Protein AF-A0A4V2MV88-F1 (afdb_monomer)

Radius of gyration: 28.01 Å; Cα contacts (8 Å, |Δi|>4): 248; chains: 1; bounding box: 114×39×67 Å

Mean predicted aligned error: 11.1 Å

Organism: NCBI:txid92696

Solvent-accessible surface area (backbone atoms only — not comparable to full-atom values): 15462 Å² total; per-residue (Å²): 86,79,60,90,58,97,68,86,69,54,39,30,27,38,38,32,28,69,57,80,84,67,94,79,80,64,99,72,73,75,90,77,81,57,50,76,43,74,33,47,54,69,58,43,37,76,26,23,74,31,67,74,34,54,51,47,62,77,72,51,71,96,68,85,66,71,62,71,71,42,79,38,80,89,78,70,41,44,28,38,78,61,57,74,44,83,38,68,31,85,30,48,87,41,44,66,59,49,51,40,56,43,65,48,56,61,72,75,62,69,73,75,79,72,81,73,74,81,66,91,80,72,77,84,79,77,95,78,78,94,70,81,83,78,80,76,82,76,83,76,89,62,92,76,69,57,74,64,59,56,56,57,45,60,78,58,43,59,66,84,31,59,73,42,64,86,43,55,65,59,21,11,53,47,43,41,72,70,43,52,73,70,56,48,48,52,43,40,53,50,34,49,25,40,47,49,40,43,73,67,36,36,53,68,45,60,66,63,52,50,50,47,53,49,42,32,51,26,44,53,47,13,53,51,52,49,52,51,53,50,54,49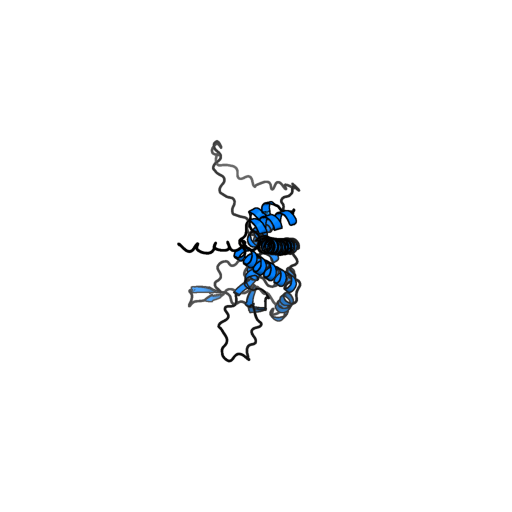,51,64,65,64,54,61,78,72,75,72,76,74,76,77,78,85,83,79,84,132

pLDDT: mean 82.5, std 17.12, range [39.84, 98.5]

Foldseek 3Di:
DFDPDLPPFFLAWEFEDQDPCPPPPDPDDDDDDTDIHGHNLVLLLVFWPDCLSVVVVVVDDPDDSRWDWDQDPVVRGTDTDHHYRYHHANARVCVNVCRCVSSVVLVVCPPDPDPDDPPPDDDDDDPDDPDPDDPPPPPPPDCPPDPSLVVSLVVLAPPVLVVPPPPLVSSLCVRLVPDDPVRLVVSQVSLVRNLRRCVNGVGPDVSNNVSSVSSNSSSVSNNVVNVVVVVCVVVVPDPPPPPPPDDDDDDD

Secondary structure (DSSP, 8-state):
-B-S-SSS--SEEEEEESS---TTS-SS------EEEEE-HHHHHHHB-STHHHHHHHH--SS---PPPEEETTTTEEE----EEEEE-S-GGGHHHHHHHHTTGGGG-------PPPPTTPPPPPS-------------------HHHHHHHHHHS-HHHHTTTT-HHHHHHHHHHHS-HHHHHHHHHHHHHHHHHHHHH-BS-HHHHHHHHHHHHHHHHHHHHHHHHHHHHHHHS-------PPPPPPP-

Nearest PDB structures (foldseek):
  2dl1-assembly1_A  TM=3.344E-01  e=2.285E+00  Homo sapiens
  7vci-assembly1_O  TM=3.582E-01  e=2.557E+00  Xenopus laevis

Sequence (252 aa):
MPVLRDAHMPTHVLAITDAPVLPRLQPNPVPMHPILAPINAELFATKFSNDVAQLSSLYTTPGSLMPVPFWNTKTRSQEVTLPVIPLVAPHPASLPLLIFYGLGLHRNYEPLPLPLPPSPGSPLPDSTQFRPPSRRRSNDTGPLVGTSTGLLATYLLPIPVIEEYPAADVMATKMCELCSYAELEAYSEYNRGLWQNILSLAPTDTDVIDIARIAWNVTKEARWLQSRYREFETRGRRPSIVSVASPPLSPR

Structure (mmCIF, N/CA/C/O backbone):
data_AF-A0A4V2MV88-F1
#
_entry.id   AF-A0A4V2MV88-F1
#
loop_
_atom_site.group_PDB
_atom_site.id
_atom_site.type_symbol
_atom_site.label_atom_id
_atom_site.label_alt_id
_atom_site.label_comp_id
_atom_site.label_asym_id
_atom_site.label_entity_id
_atom_site.label_seq_id
_atom_site.pdbx_PDB_ins_code
_atom_site.Cartn_x
_atom_site.Cartn_y
_atom_site.Cartn_z
_atom_site.occupancy
_atom_site.B_iso_or_equiv
_atom_site.auth_seq_id
_atom_site.auth_comp_id
_atom_site.auth_asym_id
_atom_site.auth_atom_id
_atom_site.pdbx_PDB_model_num
ATOM 1 N N . MET A 1 1 ? -10.015 11.207 20.928 1.00 88.69 1 MET A N 1
ATOM 2 C CA . MET A 1 1 ? -10.134 11.626 19.510 1.00 88.69 1 MET A CA 1
ATOM 3 C C . MET A 1 1 ? -11.468 12.346 19.339 1.00 88.69 1 MET A C 1
ATOM 5 O O . MET A 1 1 ? -12.440 11.825 19.872 1.00 88.69 1 MET A O 1
ATOM 9 N N . PRO A 1 2 ? -11.544 13.529 18.701 1.00 92.06 2 PRO A N 1
ATOM 10 C CA . PRO A 1 2 ? -12.815 14.234 18.519 1.00 92.06 2 PRO A CA 1
ATOM 11 C C . PRO A 1 2 ? -13.736 13.466 17.562 1.00 92.06 2 PRO A C 1
ATOM 13 O O . PRO A 1 2 ? -13.286 12.946 16.539 1.00 92.06 2 PRO A O 1
ATOM 16 N N . VAL A 1 3 ? -15.020 13.393 17.897 1.00 91.06 3 VAL A N 1
ATOM 17 C CA . VAL A 1 3 ? -16.057 12.730 17.102 1.00 91.06 3 VAL A CA 1
ATOM 18 C C . VAL A 1 3 ? -16.705 13.763 16.190 1.00 91.06 3 VAL A C 1
ATOM 20 O O . VAL A 1 3 ? -17.305 14.728 16.652 1.00 91.06 3 VAL A O 1
ATOM 23 N N . LEU A 1 4 ? -16.561 13.568 14.878 1.00 90.00 4 LEU A N 1
ATOM 24 C CA . LEU A 1 4 ? -17.161 14.448 13.867 1.00 90.00 4 LEU A CA 1
ATOM 25 C C . LEU A 1 4 ? -18.538 13.955 13.409 1.00 90.00 4 LEU A C 1
ATOM 27 O O . LEU A 1 4 ? -19.371 14.750 12.979 1.00 90.00 4 LEU A O 1
ATOM 31 N N . ARG A 1 5 ? -18.755 12.636 13.451 1.00 86.00 5 ARG A N 1
ATOM 32 C CA . ARG A 1 5 ? -19.993 11.959 13.054 1.00 86.00 5 ARG A CA 1
ATOM 33 C C . ARG A 1 5 ? -20.182 10.724 13.928 1.00 86.00 5 ARG A C 1
ATOM 35 O O . ARG A 1 5 ? -19.224 9.994 14.154 1.00 86.00 5 ARG A O 1
ATOM 42 N N . ASP A 1 6 ? -21.418 10.482 14.351 1.00 79.12 6 ASP A N 1
ATOM 43 C CA . ASP A 1 6 ? -21.793 9.344 15.209 1.00 79.12 6 ASP A CA 1
ATOM 44 C C . ASP A 1 6 ? -22.105 8.059 14.405 1.00 79.12 6 ASP A C 1
ATOM 46 O O . ASP A 1 6 ? -22.580 7.057 14.927 1.00 79.12 6 ASP A O 1
ATOM 50 N N . ALA A 1 7 ? -21.841 8.077 13.094 1.00 79.81 7 ALA A N 1
ATOM 51 C CA . ALA A 1 7 ? -22.003 6.928 12.209 1.00 79.81 7 ALA A CA 1
ATOM 52 C C . ALA A 1 7 ? -20.632 6.362 11.816 1.00 79.81 7 ALA A C 1
ATOM 54 O O . ALA A 1 7 ? -19.740 7.116 11.428 1.00 79.81 7 ALA A O 1
ATOM 55 N N . HIS A 1 8 ? -20.490 5.032 11.865 1.00 83.00 8 HIS A N 1
ATOM 56 C CA . HIS A 1 8 ? -19.270 4.296 11.495 1.00 83.00 8 HIS A CA 1
ATOM 57 C C . HIS A 1 8 ? -18.019 4.688 12.296 1.00 83.00 8 HIS A C 1
ATOM 59 O O . HIS A 1 8 ? -16.932 4.844 11.736 1.00 83.00 8 HIS A O 1
ATOM 65 N N . MET A 1 9 ? -18.157 4.841 13.615 1.00 89.50 9 MET A N 1
ATOM 66 C CA . MET A 1 9 ? -17.014 5.159 14.466 1.00 89.50 9 MET A CA 1
ATOM 67 C C . MET A 1 9 ? -15.937 4.061 14.407 1.00 89.50 9 MET A C 1
ATOM 69 O O . MET A 1 9 ? -16.265 2.869 14.442 1.00 89.50 9 MET A O 1
ATOM 73 N N . PRO A 1 10 ? -14.647 4.436 14.337 1.00 92.56 10 PRO A N 1
ATOM 74 C CA . PRO A 1 10 ? -13.563 3.475 14.462 1.00 92.56 10 PRO A CA 1
ATOM 75 C C . PRO A 1 10 ? -13.577 2.872 15.864 1.00 92.56 10 PRO A C 1
ATOM 77 O O . PRO A 1 10 ? -13.859 3.557 16.839 1.00 92.56 10 PRO A O 1
ATOM 80 N N . THR A 1 11 ? -13.240 1.594 15.963 1.00 92.19 11 THR A N 1
ATOM 81 C CA . THR A 1 11 ? -13.188 0.867 17.243 1.00 92.19 11 THR A CA 1
ATOM 82 C C . THR A 1 11 ? -11.806 0.905 17.882 1.00 92.19 11 THR A C 1
ATOM 84 O O . THR A 1 11 ? -11.691 0.811 19.094 1.00 92.19 11 THR A O 1
ATOM 87 N N . HIS A 1 12 ? -10.757 0.998 17.063 1.00 92.00 12 HIS A N 1
ATOM 88 C CA . HIS A 1 12 ? -9.362 0.865 17.473 1.00 92.00 12 HIS A CA 1
ATOM 89 C C . HIS A 1 12 ? -8.507 1.847 16.671 1.00 92.00 12 HIS A C 1
ATOM 91 O O . HIS A 1 12 ? -8.928 2.363 15.631 1.00 92.00 12 HIS A O 1
ATOM 97 N N . VAL A 1 13 ? -7.286 2.081 17.137 1.00 93.50 13 VAL A N 1
ATOM 98 C CA . VAL A 1 13 ? -6.259 2.822 16.403 1.00 93.50 13 VAL A CA 1
ATOM 99 C C . VAL A 1 13 ? -5.054 1.914 16.213 1.00 93.50 13 VAL A C 1
ATOM 101 O O . VAL A 1 13 ? -4.516 1.392 17.186 1.00 93.50 13 VAL A O 1
ATOM 104 N N . LEU A 1 14 ? -4.608 1.735 14.973 1.00 93.50 14 LEU A N 1
ATOM 105 C CA . LEU A 1 14 ? -3.310 1.130 14.694 1.00 93.50 14 LEU A CA 1
ATOM 106 C C . LEU A 1 14 ? -2.223 2.178 14.925 1.00 93.50 14 LEU A C 1
ATOM 108 O O . LEU A 1 14 ? -2.275 3.255 14.330 1.00 93.50 14 LEU A O 1
ATOM 112 N N . ALA A 1 15 ? -1.243 1.864 15.767 1.00 93.62 15 ALA A N 1
ATOM 113 C CA . ALA A 1 15 ? -0.017 2.640 15.905 1.00 93.62 15 ALA A CA 1
ATOM 114 C C . ALA A 1 15 ? 1.082 1.969 15.079 1.00 93.62 15 ALA A C 1
ATOM 116 O O . ALA A 1 15 ? 1.657 0.966 15.501 1.00 93.62 15 ALA A O 1
ATOM 117 N N . ILE A 1 16 ? 1.326 2.505 13.885 1.00 94.12 16 ILE A N 1
ATOM 118 C CA . ILE A 1 16 ? 2.205 1.901 12.885 1.00 94.12 16 ILE A CA 1
ATOM 119 C C . ILE A 1 16 ? 3.633 2.432 13.043 1.00 94.12 16 ILE A C 1
ATOM 121 O O . ILE A 1 16 ? 3.842 3.649 13.013 1.00 94.12 16 ILE A O 1
ATOM 125 N N . THR A 1 17 ? 4.608 1.527 13.147 1.00 93.62 17 THR A N 1
ATOM 126 C CA . THR A 1 17 ? 6.046 1.838 13.238 1.00 93.62 17 THR A CA 1
ATOM 127 C C . THR A 1 17 ? 6.877 0.983 12.274 1.00 93.62 17 THR A C 1
ATOM 129 O O . THR A 1 17 ? 6.445 -0.086 11.848 1.00 93.62 17 THR A O 1
ATOM 132 N N . ASP A 1 18 ? 8.066 1.462 11.906 1.00 88.88 18 ASP A N 1
ATOM 133 C CA . ASP A 1 18 ? 9.054 0.767 11.055 1.00 88.88 18 ASP A CA 1
ATOM 134 C C . ASP A 1 18 ? 9.871 -0.282 11.824 1.00 88.88 18 ASP A C 1
ATOM 136 O O . ASP A 1 18 ? 10.299 -1.290 11.264 1.00 88.88 18 ASP A O 1
ATOM 140 N N . ALA A 1 19 ? 10.067 -0.065 13.122 1.00 77.19 19 ALA A N 1
ATOM 141 C CA . ALA A 1 19 ? 10.789 -0.962 14.009 1.00 77.19 19 ALA A CA 1
ATOM 142 C C . ALA A 1 19 ? 9.924 -1.386 15.208 1.00 77.19 19 ALA A C 1
ATOM 144 O O . ALA A 1 19 ? 9.038 -0.636 15.641 1.00 77.19 19 ALA A O 1
ATOM 145 N N . PRO A 1 20 ? 10.179 -2.575 15.792 1.00 71.19 20 PRO A N 1
ATOM 146 C CA . PRO A 1 20 ? 9.585 -2.936 17.068 1.00 71.19 20 PRO A CA 1
ATOM 147 C C . PRO A 1 20 ? 10.082 -1.965 18.137 1.00 71.19 20 PRO A C 1
ATOM 149 O O . PRO A 1 20 ? 11.279 -1.880 18.418 1.00 71.19 20 PRO A O 1
ATOM 152 N N . VAL A 1 21 ? 9.152 -1.236 18.753 1.00 63.91 21 VAL A N 1
ATOM 153 C CA . VAL A 1 21 ? 9.454 -0.384 19.904 1.00 63.91 21 VAL A CA 1
ATOM 154 C C . VAL A 1 21 ? 9.773 -1.303 21.080 1.00 63.91 21 VAL A C 1
ATOM 156 O O . VAL A 1 21 ? 8.882 -1.737 21.804 1.00 63.91 21 VAL A O 1
ATOM 159 N N . LEU A 1 22 ? 11.049 -1.649 21.255 1.00 62.75 22 LEU A N 1
ATOM 160 C CA . LEU A 1 22 ? 11.527 -2.345 22.445 1.00 62.75 22 LEU A CA 1
ATOM 161 C C . LEU A 1 22 ? 11.648 -1.315 23.578 1.00 62.75 22 LEU A C 1
ATOM 163 O O . LEU A 1 22 ? 12.576 -0.505 23.550 1.00 62.75 22 LEU A O 1
ATOM 167 N N . PRO A 1 23 ? 10.768 -1.320 24.598 1.00 55.47 23 PRO A N 1
ATOM 168 C CA . PRO A 1 23 ? 10.633 -0.186 25.517 1.00 55.47 23 PRO A CA 1
ATOM 169 C C . PRO A 1 23 ? 11.803 0.020 26.495 1.00 55.47 23 PRO A C 1
ATOM 171 O O . PRO A 1 23 ? 11.664 0.799 27.432 1.00 55.47 23 PRO A O 1
ATOM 174 N N . ARG A 1 24 ? 12.916 -0.724 26.387 1.00 53.19 24 ARG A N 1
ATOM 175 C CA . ARG A 1 24 ? 13.836 -0.904 27.528 1.00 53.19 24 ARG A CA 1
ATOM 176 C C . ARG A 1 24 ? 15.342 -0.844 27.275 1.00 53.19 24 ARG A C 1
ATOM 178 O O . ARG A 1 24 ? 16.071 -0.998 28.247 1.00 53.19 24 ARG A O 1
ATOM 185 N N . LEU A 1 25 ? 15.843 -0.619 26.057 1.00 56.62 25 LEU A N 1
ATOM 186 C CA . LEU A 1 25 ? 17.293 -0.775 25.810 1.00 56.62 25 LEU A CA 1
ATOM 187 C C . LEU A 1 25 ? 18.017 0.384 25.112 1.00 56.62 25 LEU A C 1
ATOM 189 O O . LEU A 1 25 ? 19.230 0.290 24.948 1.00 56.62 25 LEU A O 1
ATOM 193 N N . GLN A 1 26 ? 17.349 1.481 24.739 1.00 57.59 26 GLN A N 1
ATOM 194 C CA . GLN A 1 26 ? 18.053 2.622 24.141 1.00 57.59 26 GLN A CA 1
ATOM 195 C C . GLN A 1 26 ? 18.203 3.784 25.134 1.00 57.59 26 GLN A C 1
ATOM 197 O O . GLN A 1 26 ? 17.194 4.335 25.569 1.00 57.59 26 GLN A O 1
ATOM 202 N N . PRO A 1 27 ? 19.444 4.192 25.474 1.00 66.12 27 PRO A N 1
ATOM 203 C CA . PRO A 1 27 ? 19.705 5.313 26.380 1.00 66.12 27 PRO A CA 1
ATOM 204 C C . PRO A 1 27 ? 19.330 6.681 25.784 1.00 66.12 27 PRO A C 1
ATOM 206 O O . PRO A 1 27 ? 19.399 7.684 26.486 1.00 66.12 27 PRO A O 1
ATOM 209 N N . ASN A 1 28 ? 18.932 6.734 24.507 1.00 66.94 28 ASN A N 1
ATOM 210 C CA . ASN A 1 28 ? 18.462 7.949 23.851 1.00 66.94 28 ASN A CA 1
ATOM 211 C C . ASN A 1 28 ? 17.481 7.583 22.714 1.00 66.94 28 ASN A C 1
ATOM 213 O O . ASN A 1 28 ? 17.909 7.430 21.568 1.00 66.94 28 ASN A O 1
ATOM 217 N N . PRO A 1 29 ? 16.192 7.326 23.011 1.00 66.50 29 PRO A N 1
ATOM 218 C CA . PRO A 1 29 ? 15.229 6.968 21.978 1.00 66.50 29 PRO A CA 1
ATOM 219 C C . PRO A 1 29 ? 15.026 8.166 21.047 1.00 66.50 29 PRO A C 1
ATOM 221 O O . PRO A 1 29 ? 14.577 9.229 21.478 1.00 66.50 29 PRO A O 1
ATOM 224 N N . VAL A 1 30 ? 15.360 8.002 19.765 1.00 69.88 30 VAL A N 1
ATOM 225 C CA . VAL A 1 30 ? 14.975 8.977 18.737 1.00 69.88 30 VAL A CA 1
ATOM 226 C C . VAL A 1 30 ? 13.444 9.072 18.756 1.00 69.88 30 VAL A C 1
ATOM 228 O O . VAL A 1 30 ? 12.797 8.020 18.750 1.00 69.88 30 VAL A O 1
ATOM 231 N N . PRO A 1 31 ? 12.844 10.278 18.806 1.00 70.19 31 PRO A N 1
ATOM 232 C CA . PRO A 1 31 ? 11.395 10.424 18.759 1.00 70.19 31 PRO A CA 1
ATOM 233 C C . PRO A 1 31 ? 10.849 9.788 17.478 1.00 70.19 31 PRO A C 1
ATOM 235 O O . PRO A 1 31 ? 10.976 10.343 16.390 1.00 70.19 31 PRO A O 1
ATOM 238 N N . MET A 1 32 ? 10.268 8.596 17.598 1.00 73.69 32 MET A N 1
ATOM 239 C CA . MET A 1 32 ? 9.515 7.989 16.508 1.00 73.69 32 MET A CA 1
ATOM 240 C C . MET A 1 32 ? 8.119 8.603 16.507 1.00 73.69 32 MET A C 1
ATOM 242 O O . MET A 1 32 ? 7.457 8.657 17.545 1.00 73.69 32 MET A O 1
ATOM 246 N N . HIS A 1 33 ? 7.662 9.055 15.343 1.00 83.81 33 HIS A N 1
ATOM 247 C CA . HIS A 1 33 ? 6.299 9.536 15.152 1.00 83.81 33 HIS A CA 1
ATOM 248 C C . HIS A 1 33 ? 5.466 8.411 14.523 1.00 83.81 33 HIS A C 1
ATOM 250 O O . HIS A 1 33 ? 5.504 8.256 13.301 1.00 83.81 33 HIS A O 1
ATOM 256 N N . PRO A 1 34 ? 4.753 7.591 15.322 1.00 92.38 34 PRO A N 1
ATOM 257 C CA . PRO A 1 34 ? 3.943 6.513 14.773 1.00 92.38 34 PRO A CA 1
ATOM 258 C C . PRO A 1 34 ? 2.826 7.084 13.901 1.00 92.38 34 PRO A C 1
ATOM 260 O O . PRO A 1 34 ? 2.212 8.101 14.239 1.00 92.38 34 PRO A O 1
ATOM 263 N N . ILE A 1 35 ? 2.519 6.398 12.803 1.00 94.88 35 ILE A N 1
ATOM 264 C CA . ILE A 1 35 ? 1.334 6.722 12.006 1.00 94.88 35 ILE A CA 1
ATOM 265 C C . ILE A 1 35 ? 0.130 6.132 12.740 1.00 94.88 35 ILE A C 1
ATOM 267 O O . ILE A 1 35 ? 0.042 4.919 12.929 1.00 94.88 35 ILE A O 1
ATOM 271 N N . LEU A 1 36 ? -0.789 6.995 13.173 1.00 94.50 36 LEU A N 1
ATOM 272 C CA . LEU A 1 36 ? -2.022 6.593 13.844 1.00 94.50 36 LEU A CA 1
ATOM 273 C C . LEU A 1 36 ? -3.135 6.420 12.808 1.00 94.50 36 LEU A C 1
ATOM 275 O O . LEU A 1 36 ? -3.606 7.403 12.235 1.00 94.50 36 LEU A O 1
ATOM 279 N N . ALA A 1 37 ? -3.562 5.181 12.575 1.00 93.88 37 ALA A N 1
ATOM 280 C CA . ALA A 1 37 ? -4.621 4.862 11.622 1.00 93.88 37 ALA A CA 1
ATOM 281 C C . ALA A 1 37 ? -5.870 4.346 12.361 1.00 93.88 37 ALA A C 1
ATOM 283 O O . ALA A 1 37 ? -5.837 3.243 12.913 1.00 93.88 37 ALA A O 1
ATOM 284 N N . PRO A 1 38 ? -6.974 5.115 12.409 1.00 93.81 38 PRO A N 1
ATOM 285 C CA . PRO A 1 38 ? -8.219 4.636 12.997 1.00 93.81 38 PRO A CA 1
ATOM 286 C C . PRO A 1 38 ? -8.815 3.512 12.139 1.00 93.81 38 PRO A C 1
ATOM 288 O O . PRO A 1 38 ? -8.918 3.647 10.919 1.00 93.81 38 PRO A O 1
ATOM 291 N N . ILE A 1 39 ? -9.232 2.415 12.774 1.00 92.69 39 ILE A N 1
ATOM 292 C CA . ILE A 1 39 ? -9.799 1.243 12.097 1.00 92.69 39 ILE A CA 1
ATOM 293 C C . ILE A 1 39 ? -11.057 0.713 12.794 1.00 92.69 39 ILE A C 1
ATOM 295 O O . ILE A 1 39 ? -11.251 0.840 14.009 1.00 92.69 39 ILE A O 1
ATOM 299 N N . ASN A 1 40 ? -11.903 0.042 12.016 1.00 91.50 40 ASN A N 1
ATOM 300 C CA . ASN A 1 40 ? -12.853 -0.925 12.551 1.00 91.50 40 ASN A CA 1
ATOM 301 C C . ASN A 1 40 ? -12.129 -2.279 12.649 1.00 91.50 40 ASN A C 1
ATOM 303 O O . ASN A 1 40 ? -11.757 -2.846 11.625 1.00 91.50 40 ASN A O 1
ATOM 307 N N . ALA A 1 41 ? -11.879 -2.759 13.868 1.00 89.12 41 ALA A N 1
ATOM 308 C CA . ALA A 1 41 ? -11.062 -3.943 14.115 1.00 89.12 41 ALA A CA 1
ATOM 309 C C . ALA A 1 41 ? -11.745 -5.236 13.669 1.00 89.12 41 ALA A C 1
ATOM 311 O O . ALA A 1 41 ? -11.064 -6.145 13.213 1.00 89.12 41 ALA A O 1
ATOM 312 N N . GLU A 1 42 ? -13.074 -5.305 13.726 1.00 87.94 42 GLU A N 1
ATOM 313 C CA . GLU A 1 42 ? -13.827 -6.449 13.207 1.00 87.94 42 GLU A CA 1
ATOM 314 C C . GLU A 1 42 ? -13.747 -6.500 11.675 1.00 87.94 42 GLU A C 1
ATOM 316 O O . GLU A 1 42 ? -13.428 -7.535 11.086 1.00 87.94 42 GLU A O 1
ATOM 321 N N . LEU A 1 43 ? -13.934 -5.355 11.009 1.00 91.06 43 LEU A N 1
ATOM 322 C CA . LEU A 1 43 ? -13.746 -5.267 9.560 1.00 91.06 43 LEU A CA 1
ATOM 323 C C . LEU A 1 43 ? -12.295 -5.577 9.163 1.00 91.06 43 LEU A C 1
ATOM 325 O O . LEU A 1 43 ? -12.055 -6.254 8.170 1.00 91.06 43 LEU A O 1
ATOM 329 N N . PHE A 1 44 ? -11.322 -5.115 9.947 1.00 92.19 44 PHE A N 1
ATOM 330 C CA . PHE A 1 44 ? -9.916 -5.438 9.731 1.00 92.19 44 PHE A CA 1
ATOM 331 C C . PHE A 1 44 ? -9.657 -6.938 9.881 1.00 92.19 44 PHE A C 1
ATOM 333 O O . PHE A 1 44 ? -9.075 -7.540 8.984 1.00 92.19 44 PHE A O 1
ATOM 340 N N . ALA A 1 45 ? -10.157 -7.566 10.944 1.00 89.75 45 ALA A N 1
ATOM 341 C CA . ALA A 1 45 ? -9.957 -8.990 11.181 1.00 89.75 45 ALA A CA 1
ATOM 342 C C . ALA A 1 45 ? -10.634 -9.888 10.136 1.00 89.75 45 ALA A C 1
ATOM 344 O O . ALA A 1 45 ? -10.137 -10.965 9.830 1.00 89.75 45 ALA A O 1
ATOM 345 N N . THR A 1 46 ? -11.745 -9.439 9.550 1.00 90.94 46 THR A N 1
ATOM 346 C CA . THR A 1 46 ? -12.407 -10.162 8.451 1.00 90.94 46 THR A CA 1
ATOM 347 C C . THR A 1 46 ? -11.719 -9.965 7.101 1.00 90.94 46 THR A C 1
ATOM 349 O O . THR A 1 46 ? -11.865 -10.808 6.216 1.00 90.94 46 THR A O 1
ATOM 352 N N . LYS A 1 47 ? -10.986 -8.859 6.913 1.00 94.19 47 LYS A N 1
ATOM 353 C CA . LYS A 1 47 ? -10.354 -8.504 5.634 1.00 94.19 47 LYS A CA 1
ATOM 354 C C . LYS A 1 47 ? -8.868 -8.816 5.547 1.00 94.19 47 LYS A C 1
ATOM 356 O O . LYS A 1 47 ? -8.364 -8.868 4.425 1.00 94.19 47 LYS A O 1
ATOM 361 N N . PHE A 1 48 ? -8.193 -9.051 6.665 1.00 93.69 48 PHE A N 1
ATOM 362 C CA . PHE A 1 48 ? -6.769 -9.371 6.738 1.00 93.69 48 PHE A CA 1
ATOM 363 C C . PHE A 1 48 ? -6.571 -10.682 7.497 1.00 93.69 48 PHE A C 1
ATOM 365 O O . PHE A 1 48 ? -7.080 -10.842 8.602 1.00 93.69 48 PHE A O 1
ATOM 372 N N . SER A 1 49 ? -5.842 -11.621 6.895 1.00 88.00 49 SER A N 1
ATOM 373 C CA . SER A 1 49 ? -5.794 -13.011 7.373 1.00 88.00 49 SER A CA 1
ATOM 374 C C . SER A 1 49 ? -4.693 -13.277 8.408 1.00 88.00 49 SER A C 1
ATOM 376 O O . SER A 1 49 ? -4.741 -14.299 9.086 1.00 88.00 49 SER A O 1
ATOM 378 N N . ASN A 1 50 ? -3.693 -12.396 8.531 1.00 83.19 50 ASN A N 1
ATOM 379 C CA . ASN A 1 50 ? -2.540 -12.627 9.413 1.00 83.19 50 ASN A CA 1
ATOM 380 C C . ASN A 1 50 ? -2.789 -12.248 10.880 1.00 83.19 50 ASN A C 1
ATOM 382 O O . ASN A 1 50 ? -3.616 -11.391 11.182 1.00 83.19 50 ASN A O 1
ATOM 386 N N . ASP A 1 51 ? -1.993 -12.838 11.783 1.00 66.12 51 ASP A N 1
ATOM 387 C CA . ASP A 1 51 ? -2.095 -12.781 13.257 1.00 66.12 51 ASP A CA 1
ATOM 388 C C . ASP A 1 51 ? -2.243 -11.384 13.879 1.00 66.12 51 ASP A C 1
ATOM 390 O O . ASP A 1 51 ? -2.760 -11.256 14.986 1.00 66.12 51 ASP A O 1
ATOM 394 N N . VAL A 1 52 ? -1.876 -10.311 13.176 1.00 62.97 52 VAL A N 1
ATOM 395 C CA . VAL A 1 52 ? -2.180 -8.935 13.610 1.00 62.97 52 VAL A CA 1
ATOM 396 C C . VAL A 1 52 ? -3.692 -8.739 13.804 1.00 62.97 52 VAL A C 1
ATOM 398 O O . VAL A 1 52 ? -4.116 -8.072 14.745 1.00 62.97 52 VAL A O 1
ATOM 401 N N . ALA A 1 53 ? -4.520 -9.376 12.973 1.00 55.72 53 ALA A N 1
ATOM 402 C CA . ALA A 1 53 ? -5.967 -9.442 13.151 1.00 55.72 53 ALA A CA 1
ATOM 403 C C . ALA A 1 53 ? -6.368 -10.211 14.420 1.00 55.72 53 ALA A C 1
ATOM 405 O O . ALA A 1 53 ? -7.330 -9.827 15.086 1.00 55.72 53 ALA A O 1
ATOM 406 N N . GLN A 1 54 ? -5.617 -11.250 14.795 1.00 64.12 54 GLN A N 1
ATOM 407 C CA . GLN A 1 54 ? -5.853 -12.008 16.026 1.00 64.12 54 GLN A CA 1
ATOM 408 C C . GLN A 1 54 ? -5.437 -11.223 17.270 1.00 64.12 54 GLN A C 1
ATOM 410 O O . GLN A 1 54 ? -6.068 -11.385 18.312 1.00 64.12 54 GLN A O 1
ATOM 415 N N . LEU A 1 55 ? -4.460 -10.313 17.177 1.00 64.06 55 LEU A N 1
ATOM 416 C CA . LEU A 1 55 ? -4.140 -9.396 18.278 1.00 64.06 55 LEU A CA 1
ATOM 417 C C . LEU A 1 55 ? -5.357 -8.558 18.675 1.00 64.06 55 LEU A C 1
ATOM 419 O O . LEU A 1 55 ? -5.561 -8.326 19.863 1.00 64.06 55 LEU A O 1
ATOM 423 N N . SER A 1 56 ? -6.223 -8.196 17.722 1.00 59.41 56 SER A N 1
ATOM 424 C CA . SER A 1 56 ? -7.506 -7.548 18.020 1.00 59.41 56 SER A CA 1
ATOM 425 C C . SER A 1 56 ? -8.300 -8.348 19.055 1.00 59.41 56 SER A C 1
ATOM 427 O O . SER A 1 56 ? -8.780 -7.761 20.012 1.00 59.41 56 SER A O 1
ATOM 429 N N . SER A 1 57 ? -8.351 -9.682 18.940 1.00 62.34 57 SER A N 1
ATOM 430 C CA . SER A 1 57 ? -9.083 -10.538 19.887 1.00 62.34 57 SER A CA 1
ATOM 431 C C . SER A 1 57 ? -8.533 -10.481 21.321 1.00 62.34 57 SER A C 1
ATOM 433 O O . SER A 1 57 ? -9.302 -10.565 22.276 1.00 62.34 57 SER A O 1
ATOM 435 N N . LEU A 1 58 ? -7.218 -10.275 21.484 1.00 65.06 58 LEU A N 1
ATOM 436 C CA . LEU A 1 58 ? -6.569 -10.121 22.794 1.00 65.06 58 LEU A CA 1
ATOM 437 C C . LEU A 1 58 ? -6.842 -8.750 23.421 1.00 65.06 58 LEU A C 1
ATOM 439 O O . LEU A 1 58 ? -6.815 -8.614 24.644 1.00 65.06 58 LEU A O 1
ATOM 443 N N . TYR A 1 59 ? -7.092 -7.738 22.590 1.00 64.50 59 TYR A N 1
ATOM 444 C CA . TYR A 1 59 ? -7.376 -6.371 23.023 1.00 64.50 59 TYR A CA 1
ATOM 445 C C . TYR A 1 59 ? -8.877 -6.040 23.055 1.00 64.50 59 TYR A C 1
ATOM 447 O O . TYR A 1 59 ? -9.253 -4.989 23.573 1.00 64.50 59 TYR A O 1
ATOM 455 N N . THR A 1 60 ? -9.743 -6.933 22.567 1.00 61.22 60 THR A N 1
ATOM 456 C CA . THR A 1 60 ? -11.199 -6.793 22.648 1.00 61.22 60 THR A CA 1
ATOM 457 C C . THR A 1 60 ? -11.737 -7.441 23.919 1.00 61.22 60 THR A C 1
ATOM 459 O O . THR A 1 60 ? -11.735 -8.663 24.064 1.00 61.22 60 THR A O 1
ATOM 462 N N . THR A 1 61 ? -12.250 -6.628 24.840 1.00 62.84 61 THR A N 1
ATOM 463 C CA . THR A 1 61 ? -13.047 -7.111 25.973 1.00 62.84 61 THR A CA 1
ATOM 464 C C . THR A 1 61 ? -14.352 -7.739 25.462 1.00 62.84 61 THR A C 1
ATOM 466 O O . THR A 1 61 ? -14.970 -7.174 24.557 1.00 62.84 61 THR A O 1
ATOM 469 N N . PRO A 1 62 ? -14.828 -8.862 26.033 1.00 58.50 62 PRO A N 1
ATOM 470 C CA . PRO A 1 62 ? -16.122 -9.438 25.667 1.00 58.50 62 PRO A CA 1
ATOM 471 C C . PRO A 1 62 ? -17.261 -8.422 25.886 1.00 58.50 62 PRO A C 1
ATOM 473 O O . PRO A 1 62 ? -17.535 -8.038 27.022 1.00 58.50 62 PRO A O 1
ATOM 476 N N . GLY A 1 63 ? -17.909 -7.960 24.810 1.00 66.62 63 GLY A N 1
ATOM 477 C CA . GLY A 1 63 ? -18.970 -6.944 24.854 1.00 66.62 63 GLY A CA 1
ATOM 478 C C . GLY A 1 63 ? -19.074 -6.115 23.567 1.00 66.62 63 GLY A C 1
ATOM 479 O O . GLY A 1 63 ? -18.359 -6.362 22.601 1.00 66.62 63 GLY A O 1
ATOM 480 N N . SER A 1 64 ? -19.981 -5.129 23.539 1.00 61.47 64 SER A N 1
ATOM 481 C CA . SER A 1 64 ? -20.098 -4.192 22.408 1.00 61.47 64 SER A CA 1
ATOM 482 C C . SER A 1 64 ? -18.817 -3.360 22.273 1.00 61.47 64 SER A C 1
ATOM 484 O O . SER A 1 64 ? -18.476 -2.600 23.176 1.00 61.47 64 SER A O 1
ATOM 486 N N . LEU A 1 65 ? -18.127 -3.496 21.137 1.00 66.38 65 LEU A N 1
ATOM 487 C CA . LEU A 1 65 ? -16.884 -2.781 20.804 1.00 66.38 65 LEU A CA 1
ATOM 488 C C . LEU A 1 65 ? -17.117 -1.349 20.315 1.00 66.38 65 LEU A C 1
ATOM 490 O O . LEU A 1 65 ? -16.173 -0.673 19.906 1.00 66.38 65 LEU A O 1
ATOM 494 N N . MET A 1 66 ? -18.372 -0.897 20.297 1.00 80.44 66 MET A N 1
ATOM 495 C CA . MET A 1 66 ? -18.697 0.450 19.858 1.00 80.44 66 MET A CA 1
ATOM 496 C C . MET A 1 66 ? -18.275 1.436 20.937 1.00 80.44 66 MET A C 1
ATOM 498 O O . MET A 1 66 ? -18.803 1.394 22.052 1.00 80.44 66 MET A O 1
ATOM 502 N N . PRO A 1 67 ? -17.303 2.305 20.641 1.00 85.69 67 PRO A N 1
ATOM 503 C CA . PRO A 1 67 ? -16.797 3.196 21.652 1.00 85.69 67 PRO A CA 1
ATOM 504 C C . PRO A 1 67 ? -17.854 4.270 21.918 1.00 85.69 67 PRO A C 1
ATOM 506 O O . PRO A 1 67 ? -18.457 4.809 20.993 1.00 85.69 67 PRO A O 1
ATOM 509 N N . VAL A 1 68 ? -18.121 4.546 23.194 1.00 89.50 68 VAL A N 1
ATOM 510 C CA . VAL A 1 68 ? -19.169 5.491 23.590 1.00 89.50 68 VAL A CA 1
ATOM 511 C C . VAL A 1 68 ? -18.572 6.896 23.615 1.00 89.50 68 VAL A C 1
ATOM 513 O O . VAL A 1 68 ? -17.646 7.142 24.398 1.00 89.50 68 VAL A O 1
ATOM 516 N N . PRO A 1 69 ? -19.068 7.831 22.788 1.00 92.56 69 PRO A N 1
ATOM 517 C CA . PRO A 1 69 ? -18.596 9.199 22.835 1.00 92.56 69 PRO A CA 1
ATOM 518 C C . PRO A 1 69 ? -18.986 9.853 24.161 1.00 92.56 69 PRO A C 1
ATOM 520 O O . PRO A 1 69 ? -20.109 9.691 24.641 1.00 92.56 69 PRO A O 1
ATOM 523 N N . PHE A 1 70 ? -18.091 10.649 24.728 1.00 93.81 70 PHE A N 1
ATOM 524 C CA . PHE A 1 70 ? -18.354 11.448 25.919 1.00 93.81 70 PHE A CA 1
ATOM 525 C C . PHE A 1 70 ? -18.086 12.926 25.638 1.00 93.81 70 PHE A C 1
ATOM 527 O O . PHE A 1 70 ? -17.253 13.290 24.811 1.00 93.81 70 PHE A O 1
ATOM 534 N N . TRP A 1 71 ? -18.810 13.805 26.325 1.00 96.94 71 TRP A N 1
ATOM 535 C CA . TRP A 1 71 ? -18.589 15.242 26.210 1.00 96.94 71 TRP A CA 1
ATOM 536 C C . TRP A 1 71 ? -17.384 15.668 27.055 1.00 96.94 71 TRP A C 1
ATOM 538 O O . TRP A 1 71 ? -17.393 15.509 28.277 1.00 96.94 71 TRP A O 1
ATOM 548 N N . ASN A 1 72 ? -16.358 16.244 26.427 1.00 97.19 72 ASN A N 1
ATOM 549 C CA . ASN A 1 72 ? -15.220 16.830 27.125 1.00 97.19 72 ASN A CA 1
ATOM 550 C C . ASN A 1 72 ? -15.451 18.336 27.327 1.00 97.19 72 ASN A C 1
ATOM 552 O O . ASN A 1 72 ? -15.452 19.129 26.384 1.00 97.19 72 ASN A O 1
ATOM 556 N N . THR A 1 73 ? -15.623 18.753 28.583 1.00 97.62 73 THR A N 1
ATOM 557 C CA . THR A 1 73 ? -15.908 20.152 28.941 1.00 97.62 73 THR A CA 1
ATOM 558 C C . THR A 1 73 ? -14.733 21.097 28.696 1.00 97.62 73 THR A C 1
ATOM 560 O O . THR A 1 73 ? -14.961 22.281 28.443 1.00 97.62 73 THR A O 1
ATOM 563 N N . LYS A 1 74 ? -13.488 20.599 28.735 1.00 97.38 74 LYS A N 1
ATOM 564 C CA . LYS A 1 74 ? -12.276 21.411 28.531 1.00 97.38 74 LYS A CA 1
ATOM 565 C C . LYS A 1 74 ? -12.099 21.786 27.065 1.00 97.38 74 LYS A C 1
ATOM 567 O O . LYS A 1 74 ? -11.818 22.939 26.759 1.00 97.38 74 LYS A O 1
ATOM 572 N N . THR A 1 75 ? -12.282 20.816 26.173 1.00 95.44 75 THR A N 1
ATOM 573 C CA . THR A 1 75 ? -12.168 21.012 24.720 1.00 95.44 75 THR A CA 1
ATOM 574 C C . THR A 1 75 ? -13.485 21.449 24.082 1.00 95.44 75 THR A C 1
ATOM 576 O O . THR A 1 75 ? -13.489 21.844 22.920 1.00 95.44 75 THR A O 1
ATOM 579 N N . ARG A 1 76 ? -14.597 21.410 24.838 1.00 96.44 76 ARG A N 1
ATOM 580 C CA . ARG A 1 76 ? -15.969 21.668 24.366 1.00 96.44 76 ARG A CA 1
ATOM 581 C C . ARG A 1 76 ? -16.312 20.840 23.127 1.00 96.44 76 ARG A C 1
ATOM 583 O O . ARG A 1 76 ? -16.897 21.349 22.174 1.00 96.44 76 ARG A O 1
ATOM 590 N N . SER A 1 77 ? -15.913 19.572 23.138 1.00 95.81 77 SER A N 1
ATOM 591 C CA . SER A 1 77 ? -16.112 18.663 22.013 1.00 95.81 77 SER A CA 1
ATOM 592 C C . SER A 1 77 ? -16.530 17.274 22.483 1.00 95.81 77 SER A C 1
ATOM 594 O O . SER A 1 77 ? -16.251 16.870 23.614 1.00 95.81 77 SER A O 1
ATOM 596 N N . GLN A 1 78 ? -17.238 16.555 21.615 1.00 95.38 78 GLN A N 1
ATOM 597 C CA . GLN A 1 78 ? -17.549 15.149 21.821 1.00 95.38 78 GLN A CA 1
ATOM 598 C C . GLN A 1 78 ? -16.299 14.336 21.470 1.00 95.38 78 GLN A C 1
ATOM 600 O O . GLN A 1 78 ? -15.758 14.462 20.372 1.00 95.38 78 GLN A O 1
ATOM 605 N N . GLU A 1 79 ? -15.810 13.536 22.407 1.00 95.38 79 GLU A N 1
ATOM 606 C CA . GLU A 1 79 ? -14.570 12.780 22.276 1.00 95.38 79 GLU A CA 1
ATOM 607 C C . GLU A 1 79 ? -14.803 11.294 22.507 1.00 95.38 79 GLU A C 1
ATOM 609 O O . GLU A 1 79 ? -15.734 10.876 23.189 1.00 95.38 79 GLU A O 1
ATOM 614 N N . VAL A 1 80 ? -13.918 10.489 21.930 1.00 93.50 80 VAL A N 1
ATOM 615 C CA . VAL A 1 80 ? -13.909 9.042 22.087 1.00 93.50 80 VAL A CA 1
ATOM 616 C C . VAL A 1 80 ? -12.515 8.545 22.467 1.00 93.50 80 VAL A C 1
ATOM 618 O O . VAL A 1 80 ? -11.502 9.051 21.959 1.00 93.50 80 VAL A O 1
ATOM 621 N N . THR A 1 81 ? -12.465 7.559 23.364 1.00 92.44 81 THR A N 1
ATOM 622 C CA . THR A 1 81 ? -11.242 6.840 23.749 1.00 92.44 81 THR A CA 1
ATOM 623 C C . THR A 1 81 ? -11.211 5.511 23.016 1.00 92.44 81 THR A C 1
ATOM 625 O O . THR A 1 81 ? -12.170 4.748 23.093 1.00 92.44 81 THR A O 1
ATOM 628 N N . LEU A 1 82 ? -10.114 5.245 22.307 1.00 91.94 82 LEU A N 1
ATOM 629 C CA . LEU A 1 82 ? -9.955 4.047 21.491 1.00 91.94 82 LEU A CA 1
ATOM 630 C C . LEU A 1 82 ? -8.743 3.239 21.974 1.00 91.94 82 LEU A C 1
ATOM 632 O O . LEU A 1 82 ? -7.695 3.841 22.231 1.00 91.94 82 LEU A O 1
ATOM 636 N N . PRO A 1 83 ? -8.848 1.904 22.079 1.00 90.44 83 PRO A N 1
ATOM 637 C CA . PRO A 1 83 ? -7.693 1.032 22.261 1.00 90.44 83 PRO A CA 1
ATOM 638 C C . PRO A 1 83 ? -6.693 1.182 21.106 1.0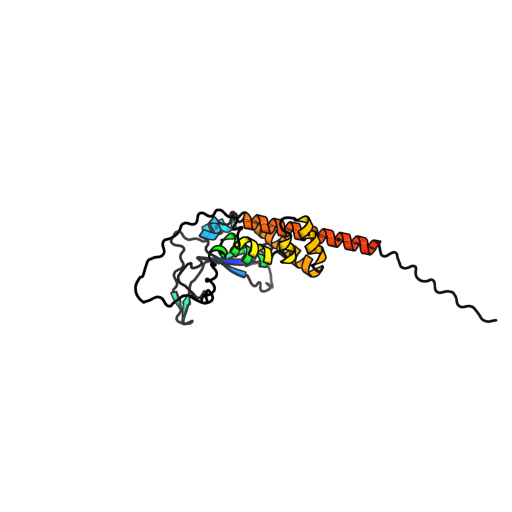0 90.44 83 PRO A C 1
ATOM 640 O O . PRO A 1 83 ? -7.072 1.351 19.942 1.00 90.44 83 PRO A O 1
ATOM 643 N N . VAL A 1 84 ? -5.405 1.110 21.443 1.00 90.94 84 VAL A N 1
ATOM 644 C CA . VAL A 1 84 ? -4.296 1.243 20.492 1.00 90.94 84 VAL A CA 1
ATOM 645 C C . VAL A 1 84 ? -3.647 -0.120 20.277 1.00 90.94 84 VAL A C 1
ATOM 647 O O . VAL A 1 84 ? -3.214 -0.752 21.237 1.00 90.94 84 VAL A O 1
ATOM 650 N N . ILE A 1 85 ? -3.556 -0.552 19.020 1.00 89.94 85 ILE A N 1
ATOM 651 C CA . ILE A 1 85 ? -2.890 -1.793 18.617 1.00 89.94 85 ILE A CA 1
ATOM 652 C C . ILE A 1 85 ? -1.544 -1.418 17.978 1.00 89.94 85 ILE A C 1
ATOM 654 O O . ILE A 1 85 ? -1.537 -0.744 16.943 1.00 89.94 85 ILE A O 1
ATOM 658 N N . PRO A 1 86 ? -0.401 -1.815 18.562 1.00 90.94 86 PRO A N 1
ATOM 659 C CA . PRO A 1 86 ? 0.895 -1.589 17.938 1.00 90.94 86 PRO A CA 1
ATOM 660 C C . PRO A 1 86 ? 1.051 -2.482 16.702 1.00 90.94 86 PRO A C 1
ATOM 662 O O . PRO A 1 86 ? 0.788 -3.684 16.761 1.00 90.94 86 PRO A O 1
ATOM 665 N N . LEU A 1 87 ? 1.504 -1.904 15.590 1.00 90.94 87 LEU A N 1
ATOM 666 C CA . LEU A 1 87 ? 1.759 -2.618 14.342 1.00 90.94 87 LEU A CA 1
ATOM 667 C C . LEU A 1 87 ? 3.142 -2.258 13.800 1.00 90.94 87 LEU A C 1
ATOM 669 O O . LEU A 1 87 ? 3.377 -1.136 13.361 1.00 90.94 87 LEU A O 1
ATOM 673 N N . VAL A 1 88 ? 4.044 -3.236 13.790 1.00 91.75 88 VAL A N 1
ATOM 674 C CA . VAL A 1 88 ? 5.348 -3.099 13.137 1.00 91.75 88 VAL A CA 1
ATOM 675 C C . VAL A 1 88 ? 5.198 -3.493 11.677 1.00 91.75 88 VAL A C 1
ATOM 677 O O . VAL A 1 88 ? 4.722 -4.589 11.378 1.00 91.75 88 VAL A O 1
ATOM 680 N N . ALA A 1 89 ? 5.600 -2.609 10.773 1.00 92.62 89 ALA A N 1
ATOM 681 C CA . ALA A 1 89 ? 5.440 -2.799 9.343 1.00 92.62 89 ALA A CA 1
ATOM 682 C C . ALA A 1 89 ? 6.765 -2.578 8.610 1.00 92.62 89 ALA A C 1
ATOM 684 O O . ALA A 1 89 ? 7.429 -1.577 8.875 1.00 92.62 89 ALA A O 1
ATOM 685 N N . PRO A 1 90 ? 7.121 -3.442 7.640 1.00 93.12 90 PRO A N 1
ATOM 686 C CA . PRO A 1 90 ? 8.295 -3.242 6.791 1.00 93.12 90 PRO A CA 1
ATOM 687 C C . PRO A 1 90 ? 8.347 -1.867 6.118 1.00 93.12 90 PRO A C 1
ATOM 689 O O . PRO A 1 90 ? 9.426 -1.323 5.903 1.00 93.12 90 PRO A O 1
ATOM 692 N N . HIS A 1 91 ? 7.184 -1.302 5.779 1.00 95.31 91 HIS A N 1
ATOM 693 C CA . HIS A 1 91 ? 7.099 0.011 5.153 1.00 95.31 91 HIS A CA 1
ATOM 694 C C . HIS A 1 91 ? 5.877 0.798 5.661 1.00 95.31 91 HIS A C 1
ATOM 696 O O . HIS A 1 91 ? 4.801 0.734 5.057 1.00 95.31 91 HIS A O 1
ATOM 702 N N . PRO A 1 92 ? 5.998 1.561 6.764 1.00 95.31 92 PRO A N 1
ATOM 703 C CA . PRO A 1 92 ? 4.867 2.264 7.382 1.00 95.31 92 PRO A CA 1
ATOM 704 C C . PRO A 1 92 ? 4.103 3.194 6.439 1.00 95.31 92 PRO A C 1
ATOM 706 O O . PRO A 1 92 ? 2.877 3.261 6.495 1.00 95.31 92 PRO A O 1
ATOM 709 N N . ALA A 1 93 ? 4.809 3.876 5.534 1.00 95.31 93 ALA A N 1
ATOM 710 C CA . ALA A 1 93 ? 4.219 4.882 4.654 1.00 95.31 93 ALA A CA 1
ATOM 711 C C . ALA A 1 93 ? 3.210 4.309 3.637 1.00 95.31 93 ALA A C 1
ATOM 713 O O . ALA A 1 93 ? 2.337 5.041 3.175 1.00 95.31 93 ALA A O 1
ATOM 714 N N . SER A 1 94 ? 3.284 3.015 3.296 1.00 96.88 94 SER A N 1
ATOM 715 C CA . SER A 1 94 ? 2.327 2.386 2.364 1.00 96.88 94 SER A CA 1
ATOM 716 C C . SER A 1 94 ? 1.139 1.719 3.061 1.00 96.88 94 SER A C 1
ATOM 718 O O . SER A 1 94 ? 0.159 1.372 2.399 1.00 96.88 94 SER A O 1
ATOM 720 N N . LEU A 1 95 ? 1.172 1.566 4.390 1.00 95.75 95 LEU A N 1
ATOM 721 C CA . LEU A 1 95 ? 0.081 0.924 5.122 1.00 95.75 95 LEU A CA 1
ATOM 722 C C . LEU A 1 95 ? -1.243 1.687 5.095 1.00 95.75 95 LEU A C 1
ATOM 724 O O . LEU A 1 95 ? -2.259 1.025 4.903 1.00 95.75 95 LEU A O 1
ATOM 728 N N . PRO A 1 96 ? -1.298 3.026 5.244 1.00 95.88 96 PRO A N 1
ATOM 729 C CA . PRO A 1 96 ? -2.565 3.746 5.140 1.00 95.88 96 PRO A CA 1
ATOM 730 C C . PRO A 1 96 ? -3.292 3.466 3.820 1.00 95.88 96 PRO A C 1
ATOM 732 O O . PRO A 1 96 ? -4.501 3.238 3.822 1.00 95.88 96 PRO A O 1
ATOM 735 N N . LEU A 1 97 ? -2.545 3.397 2.711 1.00 95.75 97 LEU A N 1
ATOM 736 C CA . LEU A 1 97 ? -3.085 3.056 1.396 1.00 95.75 97 LEU A CA 1
ATOM 737 C C . LEU A 1 97 ? -3.598 1.608 1.369 1.00 95.75 97 LEU A C 1
ATOM 739 O O . LEU A 1 97 ? -4.736 1.365 0.970 1.00 95.75 97 LEU A O 1
ATOM 743 N N . LEU A 1 98 ? -2.796 0.654 1.852 1.00 96.38 98 LEU A N 1
ATOM 744 C CA . LEU A 1 98 ? -3.186 -0.757 1.913 1.00 96.38 98 LEU A CA 1
ATOM 745 C C . LEU A 1 98 ? -4.431 -0.984 2.780 1.00 96.38 98 LEU A C 1
ATOM 747 O O . LEU A 1 98 ? -5.319 -1.732 2.387 1.00 96.38 98 LEU A O 1
ATOM 751 N N . ILE A 1 99 ? -4.521 -0.330 3.937 1.00 95.69 99 ILE A N 1
ATOM 752 C CA . ILE A 1 99 ? -5.677 -0.411 4.836 1.00 95.69 99 ILE A CA 1
ATOM 753 C C . ILE A 1 99 ? -6.908 0.183 4.150 1.00 95.69 99 ILE A C 1
ATOM 755 O O . ILE A 1 99 ? -7.968 -0.439 4.154 1.00 95.69 99 ILE A O 1
ATOM 759 N N . PHE A 1 100 ? -6.777 1.349 3.514 1.00 94.88 100 PHE A N 1
ATOM 760 C CA . PHE A 1 100 ? -7.885 1.999 2.817 1.00 94.88 100 PHE A CA 1
ATOM 761 C C . PHE A 1 100 ? -8.478 1.116 1.709 1.00 94.88 100 PHE A C 1
ATOM 763 O O . PHE A 1 100 ? -9.701 0.941 1.639 1.00 94.88 100 PHE A O 1
ATOM 770 N N . TYR A 1 101 ? -7.625 0.517 0.873 1.00 95.12 101 TYR A N 1
ATOM 771 C CA . TYR A 1 101 ? -8.081 -0.357 -0.206 1.00 95.12 101 TYR A CA 1
ATOM 772 C C . TYR A 1 101 ? -8.495 -1.748 0.282 1.00 95.12 101 TYR A C 1
ATOM 774 O O . TYR A 1 101 ? -9.562 -2.215 -0.107 1.00 95.12 101 TYR A O 1
ATOM 782 N N . GLY A 1 102 ? -7.729 -2.369 1.181 1.00 93.94 102 GLY A N 1
ATOM 783 C CA . GLY A 1 102 ? -7.998 -3.712 1.706 1.00 93.94 102 GLY A CA 1
ATOM 784 C C . GLY A 1 102 ? -9.265 -3.805 2.561 1.00 93.94 102 GLY A C 1
ATOM 785 O O . GLY A 1 102 ? -9.952 -4.824 2.535 1.00 93.94 102 GLY A O 1
ATOM 786 N N . LEU A 1 103 ? -9.641 -2.728 3.262 1.00 93.19 103 LEU A N 1
ATOM 787 C CA . LEU A 1 103 ? -10.930 -2.638 3.961 1.00 93.19 103 LEU A CA 1
ATOM 788 C C . LEU A 1 103 ? -12.107 -2.311 3.024 1.00 93.19 103 LEU A C 1
ATOM 790 O O . LEU A 1 103 ? -13.255 -2.299 3.468 1.00 93.19 103 LEU A O 1
ATOM 794 N N . GLY A 1 104 ? -11.855 -2.022 1.743 1.00 91.88 104 GLY A N 1
ATOM 795 C CA . GLY A 1 104 ? -12.892 -1.654 0.778 1.00 91.88 104 GLY A CA 1
ATOM 796 C C . GLY A 1 104 ? -13.509 -0.270 1.008 1.00 91.88 104 GLY A C 1
ATOM 797 O O . GLY A 1 104 ? -14.599 -0.001 0.503 1.00 91.88 104 GLY A O 1
ATOM 798 N N . LEU A 1 105 ? -12.843 0.624 1.752 1.00 90.31 105 LEU A N 1
ATOM 799 C CA . LEU A 1 105 ? -13.391 1.945 2.105 1.00 90.31 105 LEU A CA 1
ATOM 800 C C . LEU A 1 105 ? -13.596 2.846 0.883 1.00 90.31 105 LEU A C 1
ATOM 802 O O . LEU A 1 105 ? -14.489 3.691 0.875 1.00 90.31 105 LEU A O 1
ATOM 806 N N . HIS A 1 106 ? -12.823 2.612 -0.175 1.00 87.38 106 HIS A N 1
ATOM 807 C CA . HIS A 1 106 ? -12.958 3.290 -1.459 1.00 87.38 106 HIS A CA 1
ATOM 808 C C . HIS A 1 106 ? -14.334 3.089 -2.117 1.00 87.38 106 HIS A C 1
ATOM 810 O O . HIS A 1 106 ? -14.770 3.952 -2.871 1.00 87.38 106 HIS A O 1
ATOM 816 N N . ARG A 1 107 ? -15.038 1.976 -1.843 1.00 84.50 107 ARG A N 1
ATOM 817 C CA . ARG A 1 107 ? -16.331 1.658 -2.485 1.00 84.50 107 ARG A CA 1
ATOM 818 C C . ARG A 1 107 ? -17.472 2.521 -1.958 1.00 84.50 107 ARG A C 1
ATOM 820 O O . ARG A 1 107 ? -18.464 2.713 -2.646 1.00 84.50 107 ARG A O 1
ATOM 827 N N . ASN A 1 108 ? -17.317 3.037 -0.742 1.00 75.12 108 ASN A N 1
ATOM 828 C CA . ASN A 1 108 ? -18.326 3.862 -0.084 1.00 75.12 108 ASN A CA 1
ATOM 829 C C . ASN A 1 108 ? -18.208 5.342 -0.470 1.00 75.12 108 ASN A C 1
ATOM 831 O O . ASN A 1 108 ? -19.061 6.146 -0.099 1.00 75.12 108 ASN A O 1
ATOM 835 N N . TYR A 1 109 ? -17.154 5.706 -1.203 1.00 66.94 109 TYR A N 1
ATOM 836 C CA . TYR A 1 109 ? -17.008 7.027 -1.787 1.00 66.94 109 TYR A CA 1
ATOM 837 C C . TYR A 1 109 ? -17.755 7.045 -3.123 1.00 66.94 109 TYR A C 1
ATOM 839 O O . TYR A 1 109 ? -17.158 6.937 -4.188 1.00 66.94 109 TYR A O 1
ATOM 847 N N . GLU A 1 110 ? -19.084 7.142 -3.072 1.00 59.56 110 GLU A N 1
ATOM 848 C CA . GLU A 1 110 ? -19.843 7.577 -4.244 1.00 59.56 110 GLU A CA 1
ATOM 849 C C . GLU A 1 110 ? -19.561 9.079 -4.404 1.00 59.56 110 GLU A C 1
ATOM 851 O O . GLU A 1 110 ? -19.934 9.861 -3.519 1.00 59.56 110 GLU A O 1
ATOM 856 N N . PRO A 1 111 ? -18.838 9.516 -5.455 1.00 61.72 111 PRO A N 1
ATOM 857 C CA . PRO A 1 111 ? -18.686 10.938 -5.693 1.00 61.72 111 PRO A CA 1
ATOM 858 C C . PRO A 1 111 ? -20.090 11.500 -5.883 1.00 61.72 111 PRO A C 1
ATOM 860 O O . PRO A 1 111 ? -20.841 11.001 -6.721 1.00 61.72 111 PRO A O 1
ATOM 863 N N . LEU A 1 112 ? -20.452 12.498 -5.067 1.00 65.75 112 LEU A N 1
ATOM 864 C CA . LEU A 1 112 ? -21.733 13.190 -5.187 1.00 65.75 112 LEU A CA 1
ATOM 865 C C . LEU A 1 112 ? -21.972 13.480 -6.673 1.00 65.75 112 LEU A C 1
ATOM 867 O O . LEU A 1 112 ? -21.071 14.049 -7.302 1.00 65.75 112 LEU A O 1
ATOM 871 N N . PRO A 1 113 ? -23.117 13.065 -7.248 1.00 65.75 113 PRO A N 1
ATOM 872 C CA . PRO A 1 113 ? -23.375 13.276 -8.660 1.00 65.75 113 PRO A CA 1
ATOM 873 C C . PRO A 1 113 ? -23.165 14.756 -8.960 1.00 65.75 113 PRO A C 1
ATOM 875 O O . PRO A 1 113 ? -23.771 15.617 -8.314 1.00 65.75 113 PRO A O 1
ATOM 878 N N . LEU A 1 114 ? -22.252 15.045 -9.893 1.00 74.06 114 LEU A N 1
ATOM 879 C CA . LEU A 1 114 ? -22.035 16.410 -10.354 1.00 74.06 114 LEU A CA 1
ATOM 880 C C . LEU A 1 114 ? -23.406 16.971 -10.751 1.00 74.06 114 LEU A C 1
ATOM 882 O O . LEU A 1 114 ? -24.157 16.255 -11.425 1.00 74.06 114 LEU A O 1
ATOM 886 N N . PRO A 1 115 ? -23.764 18.198 -10.327 1.00 71.69 115 PRO A N 1
ATOM 887 C CA . PRO A 1 115 ? -25.018 1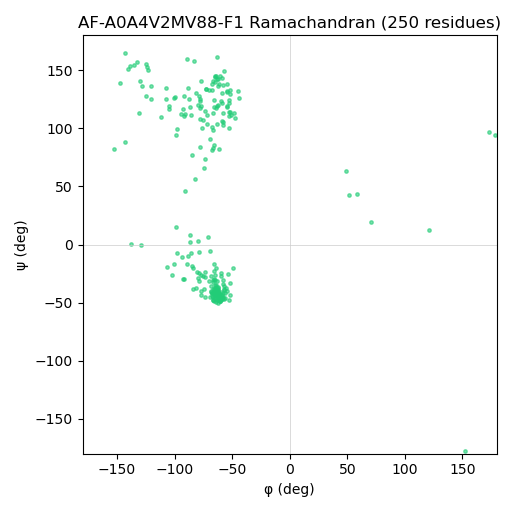8.807 -10.732 1.00 71.69 115 PRO A CA 1
ATOM 888 C C . PRO A 1 115 ? -25.096 18.736 -12.254 1.00 71.69 115 PRO A C 1
ATOM 890 O O . PRO A 1 115 ? -24.251 19.309 -12.945 1.00 71.69 115 PRO A O 1
ATOM 893 N N . LEU A 1 116 ? -26.057 17.966 -12.772 1.00 76.50 116 LEU A N 1
ATOM 894 C CA . LEU A 1 116 ? -26.279 17.887 -14.207 1.00 76.50 116 LEU A CA 1
ATOM 895 C C . LEU A 1 116 ? -26.482 19.323 -14.707 1.00 76.50 116 LEU A C 1
ATOM 897 O O . LEU A 1 116 ? -27.260 20.062 -14.092 1.00 76.50 116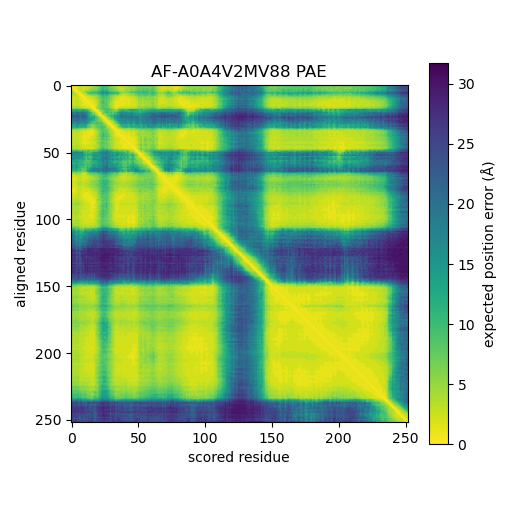 LEU A O 1
ATOM 901 N N . PRO A 1 117 ? -25.796 19.745 -15.783 1.00 76.69 117 PRO A N 1
ATOM 902 C CA . PRO A 1 117 ? -26.092 21.032 -16.384 1.00 76.69 117 PRO A CA 1
ATOM 903 C C . PRO A 1 117 ? -27.592 21.068 -16.715 1.00 76.69 117 PRO A C 1
ATOM 905 O O . PRO A 1 117 ? -28.134 20.051 -17.170 1.00 76.69 117 PRO A O 1
ATOM 908 N N . PRO A 1 118 ? -28.288 22.194 -16.465 1.00 71.69 118 PRO A N 1
ATOM 909 C CA . PRO A 1 118 ? -29.695 22.307 -16.810 1.00 71.69 118 PRO A CA 1
ATOM 910 C C . PRO A 1 118 ? -29.835 21.984 -18.295 1.00 71.69 118 PRO A C 1
ATOM 912 O O . PRO A 1 118 ? -29.210 22.626 -19.140 1.00 71.69 118 PRO A O 1
ATOM 915 N N . SER A 1 119 ? -30.600 20.937 -18.606 1.00 75.88 119 SER A N 1
ATOM 916 C CA . SER A 1 119 ? -30.817 20.529 -19.990 1.00 75.88 119 SER A CA 1
ATOM 917 C C . SER A 1 119 ? -31.439 21.708 -20.745 1.00 75.88 119 SER A C 1
ATOM 919 O O . SER A 1 119 ? -32.499 22.187 -20.327 1.00 75.88 119 SER A O 1
ATOM 921 N N . PRO A 1 120 ? -30.813 22.203 -21.828 1.00 65.50 120 PRO A N 1
ATOM 922 C CA . PRO A 1 120 ? -31.378 23.287 -22.613 1.00 65.50 120 PRO A CA 1
ATOM 923 C C . PRO A 1 120 ? -32.645 22.767 -23.299 1.00 65.50 120 PRO A C 1
ATOM 925 O O . PRO A 1 120 ? -32.572 22.032 -24.278 1.00 65.50 120 PRO A O 1
ATOM 928 N N . GLY A 1 121 ? -33.812 23.105 -22.742 1.00 63.88 121 GLY A N 1
ATOM 929 C CA . GLY A 1 121 ? -35.111 22.819 -23.357 1.00 63.88 121 GLY A CA 1
ATOM 930 C C . GLY A 1 121 ? -36.088 21.953 -22.560 1.00 63.88 121 GLY A C 1
ATOM 931 O O . GLY A 1 121 ? -37.086 21.533 -23.136 1.00 63.88 121 GLY A O 1
ATOM 932 N N . SER A 1 122 ? -35.871 21.688 -21.267 1.00 57.09 122 SER A N 1
ATOM 933 C CA . SER A 1 122 ? -36.942 21.094 -20.446 1.00 57.09 122 SER A CA 1
ATOM 934 C C . SER A 1 122 ? -37.974 22.168 -20.058 1.00 57.09 122 SER A C 1
ATOM 936 O O . SER A 1 122 ? -37.594 23.142 -19.405 1.00 57.09 122 SER A O 1
ATOM 938 N N . PRO A 1 123 ? -39.259 22.035 -20.444 1.00 63.00 123 PRO A N 1
ATOM 939 C CA . PRO A 1 123 ? -40.310 22.920 -19.955 1.00 63.00 123 PRO A CA 1
ATOM 940 C C . PRO A 1 123 ? -40.442 22.778 -18.434 1.00 63.00 123 PRO A C 1
ATOM 942 O O . PRO A 1 123 ? -40.297 21.676 -17.901 1.00 63.00 123 PRO A O 1
ATOM 945 N N . LEU A 1 124 ? -40.706 23.892 -17.737 1.00 61.91 124 LEU A N 1
ATOM 946 C CA . LEU A 1 124 ? -40.997 23.882 -16.301 1.00 61.91 124 LEU A CA 1
ATOM 947 C C . LEU A 1 124 ? -42.116 22.865 -16.003 1.00 61.91 124 LEU A C 1
ATOM 949 O O . LEU A 1 124 ? -43.159 22.926 -16.657 1.00 61.91 124 LEU A O 1
ATOM 953 N N . PRO A 1 125 ? -41.945 21.954 -15.029 1.00 55.28 125 PRO A N 1
ATOM 954 C CA . PRO A 1 125 ? -43.023 21.072 -14.624 1.00 55.28 125 PRO A CA 1
ATOM 955 C C . PRO A 1 125 ? -43.991 21.820 -13.706 1.00 55.28 125 PRO A C 1
ATOM 957 O O . PRO A 1 125 ? -43.591 22.402 -12.696 1.00 55.28 125 PRO A O 1
ATOM 960 N N . ASP A 1 126 ? -45.273 21.759 -14.058 1.00 54.81 126 ASP A N 1
ATOM 961 C CA . ASP A 1 126 ? -46.368 22.140 -13.178 1.00 54.81 126 ASP A CA 1
ATOM 962 C C . ASP A 1 126 ? -46.339 21.310 -11.890 1.00 54.81 126 ASP A C 1
ATOM 964 O O . ASP A 1 126 ? -46.120 20.093 -11.870 1.00 54.81 126 ASP A O 1
ATOM 968 N N . SER A 1 127 ? -46.569 22.014 -10.791 1.00 56.19 127 SER A N 1
ATOM 969 C CA . SER A 1 127 ? -46.552 21.528 -9.419 1.00 56.19 127 SER A CA 1
ATOM 970 C C . SER A 1 127 ? -47.704 20.551 -9.172 1.00 56.19 127 SER A C 1
ATOM 972 O O . SER A 1 127 ? -48.739 20.959 -8.672 1.00 56.19 127 SER A O 1
ATOM 974 N N . THR A 1 128 ? -47.591 19.276 -9.540 1.00 55.59 128 THR A N 1
ATOM 975 C CA . THR A 1 128 ? -48.349 18.158 -8.929 1.00 55.59 128 THR A CA 1
ATOM 976 C C . THR A 1 128 ? -48.005 16.845 -9.631 1.00 55.59 128 THR A C 1
ATOM 978 O O . THR A 1 128 ? -48.629 16.488 -10.621 1.00 55.59 128 THR A O 1
ATOM 981 N N . GLN A 1 129 ? -47.034 16.096 -9.098 1.00 51.28 129 GLN A N 1
ATOM 982 C CA . GLN A 1 129 ? -47.087 14.628 -8.962 1.00 51.28 129 GLN A CA 1
ATOM 983 C C . GLN A 1 129 ? -45.734 14.100 -8.472 1.00 51.28 129 GLN A C 1
ATOM 985 O O . GLN A 1 129 ? -44.812 13.834 -9.239 1.00 51.28 129 GLN A O 1
ATOM 990 N N . PHE A 1 130 ? -45.639 13.894 -7.158 1.00 47.09 130 PHE A N 1
ATOM 991 C CA . PHE A 1 130 ? -44.646 13.003 -6.568 1.00 47.09 130 PHE A CA 1
ATOM 992 C C . PHE A 1 130 ? -44.978 11.568 -7.001 1.00 47.09 130 PHE A C 1
ATOM 994 O O . PHE A 1 130 ? -45.854 10.922 -6.427 1.00 47.09 130 PHE A O 1
ATOM 1001 N N . ARG A 1 131 ? -44.290 11.057 -8.026 1.00 47.94 131 ARG A N 1
ATOM 1002 C CA . ARG A 1 131 ? -44.192 9.613 -8.269 1.00 47.94 131 ARG A CA 1
ATOM 1003 C C . ARG A 1 131 ? -42.851 9.124 -7.719 1.00 47.94 131 ARG A C 1
ATOM 1005 O O . ARG A 1 131 ? -41.822 9.687 -8.089 1.00 47.94 131 ARG A O 1
ATOM 1012 N N . PRO A 1 132 ? -42.828 8.097 -6.853 1.00 55.59 132 PRO A N 1
ATOM 1013 C CA . PRO A 1 132 ? -41.575 7.544 -6.364 1.00 55.59 132 PRO A CA 1
ATOM 1014 C C . PRO A 1 132 ? -40.798 6.905 -7.527 1.00 55.59 132 PRO A C 1
ATOM 1016 O O . PRO A 1 132 ? -41.413 6.331 -8.435 1.00 55.59 132 PRO A O 1
ATOM 1019 N N . PRO A 1 133 ? -39.457 6.982 -7.526 1.00 50.78 133 PRO A N 1
ATOM 1020 C CA . PRO A 1 133 ? -38.654 6.410 -8.591 1.00 50.78 133 PRO A CA 1
ATOM 1021 C C . PRO A 1 133 ? -38.783 4.884 -8.575 1.00 50.78 133 PRO A C 1
ATOM 1023 O O . PRO A 1 133 ? -38.330 4.194 -7.661 1.00 50.78 133 PRO A O 1
ATOM 1026 N N . SER A 1 134 ? -39.409 4.358 -9.627 1.00 44.47 134 SER A N 1
ATOM 1027 C CA . SER A 1 134 ? -39.372 2.944 -9.985 1.00 44.47 134 SER A CA 1
ATOM 1028 C C . SER A 1 134 ? -37.915 2.537 -10.184 1.00 44.47 134 SER A C 1
ATOM 1030 O O . SER A 1 134 ? -37.295 2.873 -11.195 1.00 44.47 134 SER A O 1
ATOM 1032 N N . ARG A 1 135 ? -37.388 1.797 -9.206 1.00 45.53 135 ARG A N 1
ATOM 1033 C CA . ARG A 1 135 ? -36.062 1.177 -9.178 1.00 45.53 135 ARG A CA 1
ATOM 1034 C C . ARG A 1 135 ? -35.954 0.176 -10.336 1.00 45.53 135 ARG A C 1
ATOM 1036 O O . ARG A 1 135 ? -36.194 -1.018 -10.168 1.00 45.53 135 ARG A O 1
ATOM 1043 N N . ARG A 1 136 ? -35.643 0.669 -11.540 1.00 40.31 136 ARG A N 1
ATOM 1044 C CA . ARG A 1 136 ? -35.263 -0.165 -12.684 1.00 40.31 136 ARG A CA 1
ATOM 1045 C C . ARG A 1 136 ? -33.973 -0.878 -12.303 1.00 40.31 136 ARG A C 1
ATOM 1047 O O . ARG A 1 136 ? -32.901 -0.284 -12.268 1.00 40.31 136 ARG A O 1
ATOM 1054 N N . ARG A 1 137 ? -34.121 -2.156 -11.970 1.00 46.69 137 ARG A N 1
ATOM 1055 C CA . ARG A 1 137 ? -33.047 -3.126 -11.791 1.00 46.69 137 ARG A CA 1
ATOM 1056 C C . ARG A 1 137 ? -32.400 -3.332 -13.163 1.00 46.69 137 ARG A C 1
ATOM 1058 O O . ARG A 1 137 ? -32.841 -4.169 -13.944 1.00 46.69 137 ARG A O 1
ATOM 1065 N N . SER A 1 138 ? -31.444 -2.468 -13.488 1.00 41.84 138 SER A N 1
ATOM 1066 C CA . SER A 1 138 ? -30.543 -2.652 -14.618 1.00 41.84 138 SER A CA 1
ATOM 1067 C C . SER A 1 138 ? -29.586 -3.783 -14.252 1.00 41.84 138 SER A C 1
ATOM 1069 O O . SER A 1 138 ? -28.705 -3.608 -13.417 1.00 41.84 138 SER A O 1
ATOM 1071 N N . ASN A 1 139 ? -29.826 -4.958 -14.829 1.00 43.75 139 ASN A N 1
ATOM 1072 C CA . ASN A 1 139 ? -28.894 -6.082 -14.843 1.00 43.75 139 ASN A CA 1
ATOM 1073 C C . ASN A 1 139 ? -28.010 -5.994 -16.102 1.00 43.75 139 ASN A C 1
ATOM 1075 O O . ASN A 1 139 ? -27.843 -6.989 -16.807 1.00 43.75 139 ASN A O 1
ATOM 1079 N N . ASP A 1 140 ? -27.467 -4.814 -16.414 1.00 39.84 140 ASP A N 1
ATOM 1080 C CA . ASP A 1 140 ? -26.435 -4.719 -17.444 1.00 39.84 140 ASP A CA 1
ATOM 1081 C C . ASP A 1 140 ? -25.115 -5.216 -16.866 1.00 39.84 140 ASP A C 1
ATOM 1083 O O . ASP A 1 140 ? -24.400 -4.537 -16.132 1.00 39.84 140 ASP A O 1
ATOM 1087 N N . THR A 1 141 ? -24.820 -6.462 -17.213 1.00 44.91 141 THR A N 1
ATOM 1088 C CA . THR A 1 141 ? -23.560 -7.149 -16.940 1.00 44.91 141 THR A CA 1
ATOM 1089 C C . THR A 1 141 ? -22.560 -6.736 -18.028 1.00 44.91 141 THR A C 1
ATOM 1091 O O . THR A 1 141 ? -22.078 -7.559 -18.799 1.00 44.91 141 THR A O 1
ATOM 1094 N N . GLY A 1 142 ? -22.335 -5.426 -18.163 1.00 42.44 142 GLY A N 1
ATOM 1095 C CA . GLY A 1 142 ? -21.267 -4.849 -18.980 1.00 42.44 142 GLY A CA 1
ATOM 1096 C C . GLY A 1 142 ? -19.990 -4.693 -18.148 1.00 42.44 142 GLY A C 1
ATOM 1097 O O . GLY A 1 142 ? -20.076 -4.682 -16.918 1.00 42.44 142 GLY A O 1
ATOM 1098 N N . PRO A 1 143 ? -18.802 -4.573 -18.769 1.00 43.75 143 PRO A N 1
ATOM 1099 C CA . PRO A 1 143 ? -17.526 -4.524 -18.069 1.00 43.75 143 PRO A CA 1
ATOM 1100 C C . PRO A 1 143 ? -17.354 -3.160 -17.385 1.00 43.75 143 PRO A C 1
ATOM 1102 O O . PRO A 1 143 ? -16.565 -2.324 -17.812 1.00 43.75 143 PRO A O 1
ATOM 1105 N N . LEU A 1 144 ? -18.079 -2.928 -16.291 1.00 43.56 144 LEU A N 1
ATOM 1106 C CA . LEU A 1 144 ? -17.724 -1.936 -15.279 1.00 43.56 144 LEU A CA 1
ATOM 1107 C C . LEU A 1 144 ? -16.552 -2.508 -14.474 1.00 43.56 144 LEU A C 1
ATOM 1109 O O . LEU A 1 144 ? -16.671 -2.876 -13.307 1.00 43.56 144 LEU A O 1
ATOM 1113 N N . VAL A 1 145 ? -15.426 -2.648 -15.172 1.00 47.75 145 VAL A N 1
ATOM 1114 C CA . VAL A 1 145 ? -14.106 -2.914 -14.610 1.00 47.75 145 VAL A CA 1
ATOM 1115 C C . VAL A 1 145 ? -13.861 -1.856 -13.534 1.00 47.75 145 VAL A C 1
ATOM 1117 O O . VAL A 1 145 ? -14.029 -0.660 -13.772 1.00 47.75 145 VAL A O 1
ATOM 1120 N N . GLY A 1 146 ? -13.568 -2.326 -12.323 1.00 53.22 146 GLY A N 1
ATOM 1121 C CA . GLY A 1 146 ? -13.670 -1.572 -11.078 1.00 53.22 146 GLY A CA 1
ATOM 1122 C C . GLY A 1 146 ? -12.933 -0.234 -11.086 1.00 53.22 146 GLY A C 1
ATOM 1123 O O . GLY A 1 146 ? -11.706 -0.178 -11.013 1.00 53.22 146 GLY A O 1
ATOM 1124 N N . THR A 1 147 ? -13.702 0.855 -11.073 1.00 59.62 147 THR A N 1
ATOM 1125 C CA . THR A 1 147 ? -13.220 2.244 -10.953 1.00 59.62 147 THR A CA 1
ATOM 1126 C C . THR A 1 147 ? -12.325 2.465 -9.732 1.00 59.62 147 THR A C 1
ATOM 1128 O O . THR A 1 147 ? -11.456 3.333 -9.740 1.00 59.62 147 THR A O 1
ATOM 1131 N N . SER A 1 148 ? -12.478 1.650 -8.693 1.00 66.75 148 SER A N 1
ATOM 1132 C CA . SER A 1 148 ? -11.661 1.698 -7.486 1.00 66.75 148 SER A CA 1
ATOM 1133 C C . SER A 1 148 ? -10.250 1.140 -7.647 1.00 66.75 148 SER A C 1
ATOM 1135 O O . SER A 1 148 ? -9.298 1.688 -7.099 1.00 66.75 148 SER A O 1
ATOM 1137 N N . THR A 1 149 ? -10.111 0.061 -8.409 1.00 74.88 149 THR A N 1
ATOM 1138 C CA . THR A 1 149 ? -8.848 -0.638 -8.684 1.00 74.88 149 THR A CA 1
ATOM 1139 C C . THR A 1 149 ? -7.932 0.272 -9.516 1.00 74.88 149 THR A C 1
ATOM 1141 O O . THR A 1 149 ? -6.744 0.412 -9.224 1.00 74.88 149 THR A O 1
ATOM 1144 N N . GLY A 1 150 ? -8.510 1.021 -10.463 1.00 85.75 150 GLY A N 1
ATOM 1145 C CA . GLY A 1 150 ? -7.790 2.041 -11.231 1.00 85.75 150 GLY A CA 1
ATOM 1146 C C . GLY A 1 150 ? -7.143 3.121 -10.357 1.00 85.75 150 GLY A C 1
ATOM 1147 O O . GLY A 1 150 ? -5.984 3.465 -10.575 1.00 85.75 150 GLY A O 1
ATOM 1148 N N . LEU A 1 151 ? -7.837 3.607 -9.319 1.00 90.81 151 LEU A N 1
ATOM 1149 C CA . LEU A 1 151 ? -7.271 4.618 -8.419 1.00 90.81 151 LEU A CA 1
ATOM 1150 C C . LEU A 1 151 ? -6.075 4.084 -7.629 1.00 90.81 151 LEU A C 1
ATOM 1152 O O . LEU A 1 151 ? -5.079 4.794 -7.517 1.00 90.81 151 LEU A O 1
ATOM 1156 N N . LEU A 1 152 ? -6.117 2.839 -7.139 1.00 94.38 152 LEU A N 1
ATOM 1157 C CA . LEU A 1 152 ? -4.951 2.239 -6.482 1.00 94.38 152 LEU A CA 1
ATOM 1158 C C . LEU A 1 152 ? -3.753 2.210 -7.437 1.00 94.38 152 LEU A C 1
ATOM 1160 O O . LEU A 1 152 ? -2.667 2.629 -7.047 1.00 94.38 152 LEU A O 1
ATOM 1164 N N . ALA A 1 153 ? -3.956 1.806 -8.694 1.00 95.44 153 ALA A N 1
ATOM 1165 C CA . ALA A 1 153 ? -2.885 1.770 -9.688 1.00 95.44 153 ALA A CA 1
ATOM 1166 C C . ALA A 1 153 ? -2.210 3.141 -9.878 1.00 95.44 153 ALA A C 1
ATOM 1168 O O . ALA A 1 153 ? -0.984 3.190 -9.953 1.00 95.44 153 ALA A O 1
ATOM 1169 N N . THR A 1 154 ? -2.967 4.249 -9.855 1.00 95.44 154 THR A N 1
ATOM 1170 C CA . THR A 1 154 ? -2.403 5.612 -9.992 1.00 95.44 154 THR A CA 1
ATOM 1171 C C . THR A 1 154 ? -1.469 6.038 -8.857 1.00 95.44 154 THR A C 1
ATOM 1173 O O . THR A 1 154 ? -0.660 6.941 -9.048 1.00 95.44 154 THR A O 1
ATOM 1176 N N . TYR A 1 155 ? -1.538 5.388 -7.690 1.00 95.88 155 TYR A N 1
ATOM 1177 C CA . TYR A 1 155 ? -0.572 5.601 -6.606 1.00 95.88 155 TYR A CA 1
ATOM 1178 C C . TYR A 1 155 ? 0.701 4.761 -6.767 1.00 95.88 155 TYR A C 1
ATOM 1180 O O . TYR A 1 155 ? 1.713 5.075 -6.144 1.00 95.88 155 TYR A O 1
ATOM 1188 N N . LEU A 1 156 ? 0.655 3.684 -7.558 1.00 97.44 156 LEU A N 1
ATOM 1189 C CA . LEU A 1 156 ? 1.752 2.718 -7.693 1.00 97.44 156 LEU A CA 1
ATOM 1190 C C . LEU A 1 156 ? 2.560 2.901 -8.976 1.00 97.44 156 LEU A C 1
ATOM 1192 O O . LEU A 1 156 ? 3.724 2.503 -9.027 1.00 97.44 156 LEU A O 1
ATOM 1196 N N . LEU A 1 157 ? 1.938 3.452 -10.018 1.00 97.94 157 LEU A N 1
ATOM 1197 C CA . LEU A 1 157 ? 2.519 3.61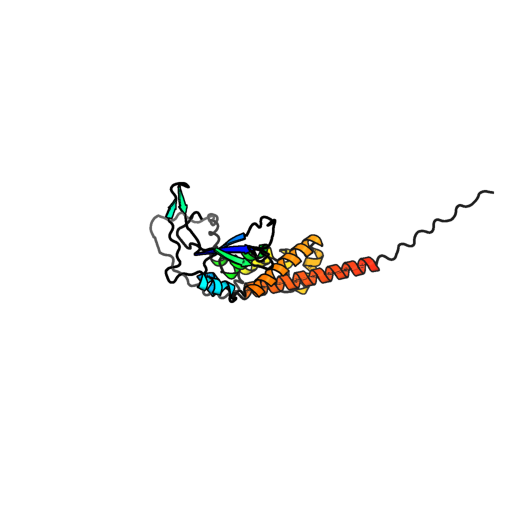2 -11.345 1.00 97.94 157 LEU A CA 1
ATOM 1198 C C . LEU A 1 157 ? 2.116 4.964 -11.962 1.00 97.94 157 LEU A C 1
ATOM 1200 O O . LEU A 1 157 ? 1.013 5.452 -11.705 1.00 97.94 157 LEU A O 1
ATOM 1204 N N . PRO A 1 158 ? 2.958 5.551 -12.833 1.00 97.94 158 PRO A N 1
ATOM 1205 C CA . PRO A 1 158 ? 2.577 6.715 -13.629 1.00 97.94 158 PRO A CA 1
ATOM 1206 C C . PRO A 1 158 ? 1.380 6.428 -14.548 1.00 97.94 158 PRO A C 1
ATOM 1208 O O . PRO A 1 158 ? 1.288 5.350 -15.132 1.00 97.94 158 PRO A O 1
ATOM 1211 N N . ILE A 1 159 ? 0.510 7.421 -14.764 1.00 96.56 159 ILE A N 1
ATOM 1212 C CA . ILE A 1 159 ? -0.677 7.285 -15.633 1.00 96.56 159 ILE A CA 1
ATOM 1213 C C . ILE A 1 159 ? -0.327 6.767 -17.041 1.00 96.56 159 ILE A C 1
ATOM 1215 O O . ILE A 1 159 ? -0.942 5.784 -17.450 1.00 96.56 159 ILE A O 1
ATOM 1219 N N . PRO A 1 160 ? 0.692 7.299 -17.753 1.00 97.75 160 PRO A N 1
ATOM 1220 C CA . PRO A 1 160 ? 1.015 6.809 -19.096 1.00 97.75 160 PRO A CA 1
ATOM 1221 C C . PRO A 1 160 ? 1.524 5.361 -19.126 1.00 97.75 160 PRO A C 1
ATOM 1223 O O . PRO A 1 160 ? 1.575 4.754 -20.186 1.00 97.75 160 PRO A O 1
ATOM 1226 N N . VAL A 1 161 ? 1.946 4.811 -17.981 1.00 97.94 161 VAL A N 1
ATOM 1227 C CA . VAL A 1 161 ? 2.320 3.396 -17.849 1.00 97.94 161 VAL A CA 1
ATOM 1228 C C . VAL A 1 161 ? 1.069 2.539 -17.661 1.00 97.94 161 VAL A C 1
ATOM 1230 O O . VAL A 1 161 ? 0.995 1.440 -18.195 1.00 97.94 161 VAL A O 1
ATOM 1233 N N . ILE A 1 162 ? 0.069 3.035 -16.927 1.00 96.44 162 ILE A N 1
ATOM 1234 C CA . ILE A 1 162 ? -1.203 2.335 -16.687 1.00 96.44 162 ILE A CA 1
ATOM 1235 C C . ILE A 1 162 ? -2.021 2.202 -17.981 1.00 96.44 162 ILE A C 1
ATOM 1237 O O . ILE A 1 162 ? -2.702 1.196 -18.158 1.00 96.44 162 ILE A O 1
ATOM 1241 N N . GLU A 1 163 ? -1.927 3.172 -18.895 1.00 96.25 163 GLU A N 1
ATOM 1242 C CA . GLU A 1 163 ? -2.606 3.143 -20.203 1.00 96.25 163 GLU A CA 1
ATOM 1243 C C . GLU A 1 163 ? -2.201 1.944 -21.079 1.00 96.25 163 GLU A C 1
ATOM 1245 O O . GLU A 1 163 ? -2.992 1.503 -21.908 1.00 96.25 163 GLU A O 1
ATOM 1250 N N . GLU A 1 164 ? -1.014 1.373 -20.856 1.00 96.81 164 GLU A N 1
ATOM 1251 C CA . GLU A 1 164 ? -0.494 0.222 -21.610 1.00 96.81 164 GLU A CA 1
ATOM 1252 C C . GLU A 1 164 ? -0.957 -1.136 -21.024 1.00 96.81 164 GLU A C 1
ATOM 1254 O O . GLU A 1 164 ? -0.575 -2.209 -21.500 1.00 96.81 164 GLU A O 1
ATOM 1259 N N . TYR A 1 165 ? -1.775 -1.129 -19.965 1.00 93.31 165 TYR A N 1
ATOM 1260 C CA . TYR A 1 165 ? -2.310 -2.348 -19.357 1.00 93.31 165 TYR A CA 1
ATOM 1261 C C . TYR A 1 165 ? -3.193 -3.131 -20.351 1.00 93.31 165 TYR A C 1
ATOM 1263 O O . TYR A 1 165 ? -4.051 -2.530 -21.002 1.00 93.31 165 TYR A O 1
ATOM 1271 N N . PRO A 1 166 ? -3.074 -4.476 -20.450 1.00 94.62 166 PRO A N 1
ATOM 1272 C CA . PRO A 1 166 ? -2.355 -5.405 -19.562 1.00 94.62 166 PRO A CA 1
ATOM 1273 C C . PRO A 1 166 ? -0.949 -5.833 -20.030 1.00 94.62 166 PRO A C 1
ATOM 1275 O O . PRO A 1 166 ? -0.417 -6.821 -19.517 1.00 94.62 166 PRO A O 1
ATOM 1278 N N . ALA A 1 167 ? -0.340 -5.150 -21.002 1.00 96.06 167 ALA A N 1
ATOM 1279 C CA . ALA A 1 167 ? 0.949 -5.546 -21.575 1.00 96.06 167 ALA A CA 1
ATOM 1280 C C . ALA A 1 167 ? 2.124 -5.153 -20.658 1.00 96.06 167 ALA A C 1
ATOM 1282 O O . ALA A 1 167 ? 2.736 -4.099 -20.813 1.00 96.06 167 ALA A O 1
ATOM 1283 N N . ALA A 1 168 ? 2.428 -5.990 -19.659 1.00 95.88 168 ALA A N 1
ATOM 1284 C CA . ALA A 1 168 ? 3.407 -5.685 -18.606 1.00 95.88 168 ALA A CA 1
ATOM 1285 C C . ALA A 1 168 ? 4.825 -5.367 -19.124 1.00 95.88 168 ALA A C 1
ATOM 1287 O O . ALA A 1 168 ? 5.544 -4.582 -18.505 1.00 95.88 168 ALA A O 1
ATOM 1288 N N . ASP A 1 169 ? 5.222 -5.954 -20.250 1.00 97.44 169 ASP A N 1
ATOM 1289 C CA . ASP A 1 169 ? 6.469 -5.655 -20.953 1.00 97.44 169 ASP A CA 1
ATOM 1290 C C . ASP A 1 169 ? 6.466 -4.230 -21.523 1.00 97.44 169 ASP A C 1
ATOM 1292 O O . ASP A 1 169 ? 7.393 -3.462 -21.257 1.00 97.44 169 ASP A O 1
ATOM 1296 N N . VAL A 1 170 ? 5.388 -3.838 -22.209 1.00 98.06 170 VAL A N 1
ATOM 1297 C CA . VAL A 1 170 ? 5.204 -2.476 -22.734 1.00 98.06 170 VAL A CA 1
ATOM 1298 C C . VAL A 1 170 ? 5.154 -1.462 -21.591 1.00 98.06 170 VAL A C 1
ATOM 1300 O O . VAL A 1 170 ? 5.834 -0.439 -21.651 1.00 98.06 170 VAL A O 1
ATOM 1303 N N . MET A 1 171 ? 4.437 -1.773 -20.506 1.00 98.44 171 MET A N 1
ATOM 1304 C CA . MET A 1 171 ? 4.400 -0.952 -19.290 1.00 98.44 171 MET A CA 1
ATOM 1305 C C . MET A 1 171 ? 5.810 -0.729 -18.714 1.00 98.44 171 MET A C 1
ATOM 1307 O O . MET A 1 171 ? 6.170 0.398 -18.370 1.00 98.44 171 MET A O 1
ATOM 1311 N N . ALA A 1 172 ? 6.629 -1.781 -18.620 1.00 98.50 172 ALA A N 1
ATOM 1312 C CA . ALA A 1 172 ? 7.988 -1.692 -18.085 1.00 98.50 172 ALA A CA 1
ATOM 1313 C C . ALA A 1 172 ? 8.917 -0.868 -18.989 1.00 98.50 172 ALA A C 1
ATOM 1315 O O . ALA A 1 172 ? 9.675 -0.031 -18.489 1.00 98.50 172 ALA A O 1
ATOM 1316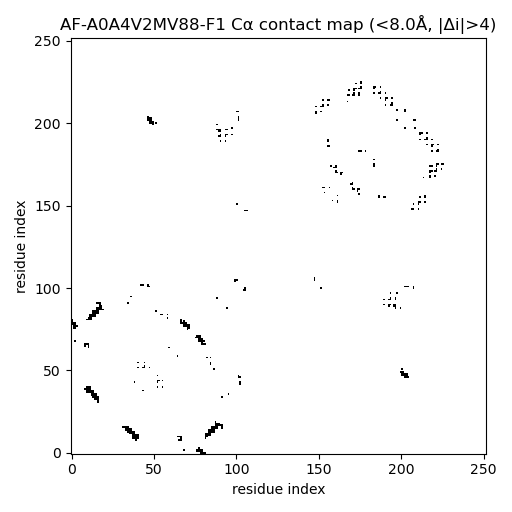 N N . THR A 1 173 ? 8.835 -1.047 -20.311 1.00 98.25 173 THR A N 1
ATOM 1317 C CA . THR A 1 173 ? 9.566 -0.217 -21.280 1.00 98.25 173 THR A CA 1
ATOM 1318 C C . THR A 1 173 ? 9.152 1.247 -21.163 1.00 98.25 173 THR A C 1
ATOM 1320 O O . THR A 1 173 ? 10.013 2.109 -20.998 1.00 98.25 173 THR A O 1
ATOM 1323 N N . LYS A 1 174 ? 7.845 1.527 -21.130 1.00 98.44 174 LYS A N 1
ATOM 1324 C CA . LYS A 1 174 ? 7.302 2.880 -20.971 1.00 98.44 174 LYS A CA 1
ATOM 1325 C C . LYS A 1 174 ? 7.770 3.537 -19.672 1.00 98.44 174 LYS A C 1
ATOM 1327 O O . LYS A 1 174 ? 8.173 4.697 -19.671 1.00 98.44 174 LYS A O 1
ATOM 1332 N N . MET A 1 175 ? 7.767 2.795 -18.565 1.00 98.31 175 MET A N 1
ATOM 1333 C CA . MET A 1 175 ? 8.250 3.280 -17.270 1.00 98.31 175 MET A CA 1
ATOM 1334 C C . MET A 1 175 ? 9.758 3.572 -17.296 1.00 98.31 175 MET A C 1
ATOM 1336 O O . MET A 1 175 ? 10.192 4.579 -16.742 1.00 98.31 175 MET A O 1
ATOM 1340 N N . CYS A 1 176 ? 10.551 2.733 -17.969 1.00 98.00 176 CYS A N 1
ATOM 1341 C CA . CYS A 1 176 ? 11.987 2.951 -18.164 1.00 98.00 176 CYS A CA 1
ATOM 1342 C C . CYS A 1 176 ? 12.288 4.207 -19.003 1.00 98.00 176 CYS A C 1
ATOM 1344 O O . CYS A 1 176 ? 13.299 4.866 -18.763 1.00 98.00 176 CYS A O 1
ATOM 1346 N N . GLU A 1 177 ? 11.444 4.520 -19.988 1.00 97.75 177 GLU A N 1
ATOM 1347 C CA . GLU A 1 177 ? 11.588 5.695 -20.858 1.00 97.75 177 GLU A CA 1
ATOM 1348 C C . GLU A 1 177 ? 11.148 6.997 -20.176 1.00 97.75 177 GLU A C 1
ATOM 1350 O O . GLU A 1 177 ? 11.788 8.032 -20.357 1.00 97.75 177 GLU A O 1
ATOM 1355 N N . LEU A 1 178 ? 10.059 6.956 -19.402 1.00 97.94 178 LEU A N 1
ATOM 1356 C CA . LEU A 1 178 ? 9.456 8.147 -18.800 1.00 97.94 178 LEU A CA 1
ATOM 1357 C C . LEU A 1 178 ? 10.112 8.572 -17.486 1.00 97.94 178 LEU A C 1
ATOM 1359 O O . LEU A 1 178 ? 10.208 9.768 -17.217 1.00 97.94 178 LEU A O 1
ATOM 1363 N N . CYS A 1 179 ? 10.514 7.619 -16.642 1.00 97.94 179 CYS A N 1
ATOM 1364 C CA . CYS A 1 179 ? 11.005 7.926 -15.303 1.00 97.94 179 CYS A CA 1
ATOM 1365 C C . CYS A 1 179 ? 12.513 8.192 -15.293 1.00 97.94 179 CYS A C 1
ATOM 1367 O O . CYS A 1 179 ? 13.322 7.408 -15.801 1.00 97.94 179 CYS A O 1
ATOM 1369 N N . SER A 1 180 ? 12.917 9.252 -14.596 1.00 96.69 180 SER A N 1
ATOM 1370 C CA . SER A 1 180 ? 14.310 9.410 -14.185 1.00 96.69 180 SER A CA 1
ATOM 1371 C C . SER A 1 180 ? 14.730 8.284 -13.230 1.00 96.69 180 SER A C 1
ATOM 1373 O O . SER A 1 180 ? 13.906 7.623 -12.600 1.00 96.69 180 SER A O 1
ATOM 1375 N N . TYR A 1 181 ? 16.040 8.071 -13.075 1.00 95.88 181 TYR A N 1
ATOM 1376 C CA . TYR A 1 181 ? 16.568 7.049 -12.158 1.00 95.88 181 TYR A CA 1
ATOM 1377 C C . TYR A 1 181 ? 16.097 7.251 -10.709 1.00 95.88 181 TYR A C 1
ATOM 1379 O O . TYR A 1 181 ? 15.783 6.285 -10.023 1.00 95.88 181 TYR A O 1
ATOM 1387 N N . ALA A 1 182 ? 16.031 8.505 -10.247 1.00 96.69 182 ALA A N 1
ATOM 1388 C CA . ALA A 1 182 ? 15.589 8.823 -8.891 1.00 96.69 182 ALA A CA 1
ATOM 1389 C C . ALA A 1 182 ? 14.096 8.518 -8.689 1.00 96.69 182 ALA A C 1
ATOM 1391 O O . ALA A 1 182 ? 13.724 7.939 -7.672 1.00 96.69 182 ALA A O 1
ATOM 1392 N N . GLU A 1 183 ? 13.250 8.851 -9.668 1.00 97.44 183 GLU A N 1
ATOM 1393 C CA . GLU A 1 183 ? 11.820 8.519 -9.627 1.00 97.44 183 GLU A CA 1
ATOM 1394 C C . GLU A 1 183 ? 11.596 7.008 -9.685 1.00 97.44 183 GLU A C 1
ATOM 1396 O O . GLU A 1 183 ? 10.795 6.476 -8.919 1.00 97.44 183 GLU A O 1
ATOM 1401 N N . LEU A 1 184 ? 12.326 6.302 -10.553 1.00 97.69 184 LEU A N 1
ATOM 1402 C CA . LEU A 1 184 ? 12.222 4.851 -10.672 1.00 97.69 184 LEU A CA 1
ATOM 1403 C C . LEU A 1 184 ? 12.643 4.145 -9.377 1.00 97.69 184 LEU A C 1
ATOM 1405 O O . LEU A 1 184 ? 11.997 3.177 -8.974 1.00 97.69 184 LEU A O 1
ATOM 1409 N N . GLU A 1 185 ? 13.682 4.642 -8.700 1.00 97.19 185 GLU A N 1
ATOM 1410 C CA . GLU A 1 185 ? 14.078 4.133 -7.385 1.00 97.19 185 GLU A CA 1
ATOM 1411 C C . GLU A 1 185 ? 12.990 4.390 -6.337 1.00 97.19 185 GLU A C 1
ATOM 1413 O O . GLU A 1 185 ? 12.654 3.474 -5.590 1.00 97.19 185 GLU A O 1
ATOM 1418 N N . ALA A 1 186 ? 12.380 5.581 -6.328 1.00 97.25 186 ALA A N 1
ATOM 1419 C CA . ALA A 1 186 ? 11.293 5.911 -5.405 1.00 97.25 186 ALA A CA 1
ATOM 1420 C C . ALA A 1 186 ? 10.066 5.002 -5.604 1.00 97.25 186 ALA A C 1
ATOM 1422 O O . ALA A 1 186 ? 9.553 4.439 -4.634 1.00 97.25 186 ALA A O 1
ATOM 1423 N N . TYR A 1 187 ? 9.636 4.775 -6.853 1.00 98.00 187 TYR A N 1
ATOM 1424 C CA . TYR A 1 187 ? 8.580 3.801 -7.156 1.00 98.00 187 TYR A CA 1
ATOM 1425 C C . TYR A 1 187 ? 8.991 2.382 -6.754 1.00 98.00 187 TYR A C 1
ATOM 1427 O O . TYR A 1 187 ? 8.188 1.641 -6.190 1.00 98.00 187 TYR A O 1
ATOM 1435 N N . SER A 1 188 ? 10.243 1.992 -7.016 1.00 97.44 188 SER A N 1
ATOM 1436 C CA . SER A 1 188 ? 10.752 0.663 -6.670 1.00 97.44 188 SER A CA 1
ATOM 1437 C C . SER A 1 188 ? 10.734 0.437 -5.162 1.00 97.44 188 SER A C 1
ATOM 1439 O O . SER A 1 188 ? 10.368 -0.651 -4.721 1.00 97.44 188 SER A O 1
ATOM 1441 N N . GLU A 1 189 ? 11.147 1.422 -4.370 1.00 96.94 189 GLU A N 1
ATOM 1442 C CA . GLU A 1 189 ? 11.157 1.338 -2.914 1.00 96.94 189 GLU A CA 1
ATOM 1443 C C . GLU A 1 189 ? 9.734 1.267 -2.358 1.00 96.94 189 GLU A C 1
ATOM 1445 O O . GLU A 1 189 ? 9.428 0.355 -1.582 1.00 96.94 189 GLU A O 1
ATOM 1450 N N . TYR A 1 190 ? 8.849 2.151 -2.828 1.00 98.00 190 TYR A N 1
ATOM 1451 C CA . TYR A 1 190 ? 7.455 2.188 -2.397 1.00 98.00 190 TYR A CA 1
ATOM 1452 C C . TYR A 1 190 ? 6.707 0.894 -2.747 1.00 98.00 190 TYR A C 1
ATOM 1454 O O . TYR A 1 190 ? 6.106 0.270 -1.868 1.00 98.00 190 TYR A O 1
ATOM 1462 N N . ASN A 1 191 ? 6.784 0.442 -4.005 1.00 98.19 191 ASN A N 1
ATOM 1463 C CA . ASN A 1 191 ? 6.096 -0.765 -4.474 1.00 98.19 191 ASN A CA 1
ATOM 1464 C C . ASN A 1 191 ? 6.638 -2.022 -3.781 1.00 98.19 191 ASN A C 1
ATOM 1466 O O . ASN A 1 191 ? 5.857 -2.895 -3.398 1.00 98.19 191 ASN A O 1
ATOM 1470 N N . ARG A 1 192 ? 7.955 -2.093 -3.529 1.00 97.56 192 ARG A N 1
ATOM 1471 C CA . ARG A 1 192 ? 8.558 -3.167 -2.722 1.00 97.56 192 ARG A CA 1
ATOM 1472 C C . ARG A 1 192 ? 8.004 -3.170 -1.301 1.00 97.56 192 ARG A C 1
ATOM 1474 O O . ARG A 1 192 ? 7.632 -4.229 -0.801 1.00 97.56 192 ARG A O 1
ATOM 1481 N N . GLY A 1 193 ? 7.961 -2.006 -0.656 1.00 96.75 193 GLY A N 1
ATOM 1482 C CA . GLY A 1 193 ? 7.474 -1.858 0.712 1.00 96.75 193 GLY A CA 1
ATOM 1483 C C . GLY A 1 193 ? 5.991 -2.201 0.850 1.00 96.75 193 GLY A C 1
ATOM 1484 O O . GLY A 1 193 ? 5.596 -2.931 1.759 1.00 96.75 193 GLY A O 1
ATOM 1485 N N . LEU A 1 194 ? 5.156 -1.745 -0.088 1.00 97.50 194 LEU A N 1
ATOM 1486 C CA . LEU A 1 194 ? 3.753 -2.151 -0.172 1.00 97.50 194 LEU A CA 1
ATOM 1487 C C . LEU A 1 194 ? 3.608 -3.665 -0.359 1.00 97.50 194 LEU A C 1
ATOM 1489 O O . LEU A 1 194 ? 2.817 -4.283 0.350 1.00 97.50 194 LEU A O 1
ATOM 1493 N N . TRP A 1 195 ? 4.382 -4.270 -1.262 1.00 97.62 195 TRP A N 1
ATOM 1494 C CA . TRP A 1 195 ? 4.343 -5.715 -1.481 1.00 97.62 195 TRP A CA 1
ATOM 1495 C C . TRP A 1 195 ? 4.729 -6.500 -0.222 1.00 97.62 195 TRP A C 1
ATOM 1497 O O . TRP A 1 195 ? 4.046 -7.454 0.144 1.00 97.62 195 TRP A O 1
ATOM 1507 N N . GLN A 1 196 ? 5.763 -6.063 0.501 1.00 96.62 196 GLN A N 1
ATOM 1508 C CA . GLN A 1 196 ? 6.132 -6.650 1.792 1.00 96.62 196 GLN A CA 1
ATOM 1509 C C . GLN A 1 196 ? 4.986 -6.559 2.804 1.00 96.62 196 GLN A C 1
ATOM 1511 O O . GLN A 1 196 ? 4.652 -7.563 3.424 1.00 96.62 196 GLN A O 1
ATOM 1516 N N . ASN A 1 197 ? 4.330 -5.402 2.918 1.00 95.94 197 ASN A N 1
ATOM 1517 C CA . ASN A 1 197 ? 3.168 -5.248 3.794 1.00 95.94 197 ASN A CA 1
ATOM 1518 C C . ASN A 1 197 ? 1.995 -6.154 3.385 1.00 95.94 197 ASN A C 1
ATOM 1520 O O . ASN A 1 197 ? 1.322 -6.696 4.258 1.00 95.94 197 ASN A O 1
ATOM 1524 N N . ILE A 1 198 ? 1.752 -6.349 2.084 1.00 96.19 198 ILE A N 1
ATOM 1525 C CA . ILE A 1 198 ? 0.723 -7.278 1.584 1.00 96.19 198 ILE A CA 1
ATOM 1526 C C . ILE A 1 198 ? 1.037 -8.706 2.023 1.00 96.19 198 ILE A C 1
ATOM 1528 O O . ILE A 1 198 ? 0.152 -9.386 2.533 1.00 96.19 198 ILE A O 1
ATOM 1532 N N . LEU A 1 199 ? 2.289 -9.145 1.894 1.00 95.50 199 LEU A N 1
ATOM 1533 C CA . LEU A 1 199 ? 2.711 -10.462 2.376 1.00 95.50 199 LEU A CA 1
ATOM 1534 C C . LEU A 1 199 ? 2.598 -10.573 3.908 1.00 95.50 199 LEU A C 1
ATOM 1536 O O . LEU A 1 199 ? 2.210 -11.620 4.422 1.00 95.50 199 LEU A O 1
ATOM 1540 N N . SER A 1 200 ? 2.897 -9.495 4.638 1.00 93.31 200 SER A N 1
ATOM 1541 C CA . SER A 1 200 ? 2.841 -9.453 6.105 1.00 93.31 200 SER A CA 1
ATOM 1542 C C . SER A 1 200 ? 1.435 -9.332 6.686 1.00 93.31 200 SER A C 1
ATOM 1544 O O . SER A 1 200 ? 1.226 -9.784 7.808 1.00 93.31 200 SER A O 1
ATOM 1546 N N . LEU A 1 201 ? 0.461 -8.759 5.977 1.00 93.88 201 LEU A N 1
ATOM 1547 C CA . LEU A 1 201 ? -0.918 -8.613 6.468 1.00 93.88 201 LEU A CA 1
ATOM 1548 C C . LEU A 1 201 ? -1.919 -9.561 5.798 1.00 93.88 201 LEU A C 1
ATOM 1550 O O . LEU A 1 201 ? -2.988 -9.795 6.361 1.00 93.88 201 LEU A O 1
ATOM 1554 N N . ALA A 1 202 ? -1.581 -10.112 4.631 1.00 95.62 202 ALA A N 1
ATOM 1555 C CA . ALA A 1 202 ? -2.413 -11.029 3.857 1.00 95.62 202 ALA A CA 1
ATOM 1556 C C . ALA A 1 202 ? -3.864 -10.519 3.677 1.00 95.62 202 ALA A C 1
ATOM 1558 O O . ALA A 1 202 ? -4.802 -11.134 4.203 1.00 95.62 202 ALA A O 1
ATOM 1559 N N . PRO A 1 203 ? -4.071 -9.376 2.982 1.00 95.69 203 PRO A N 1
ATOM 1560 C CA . PRO A 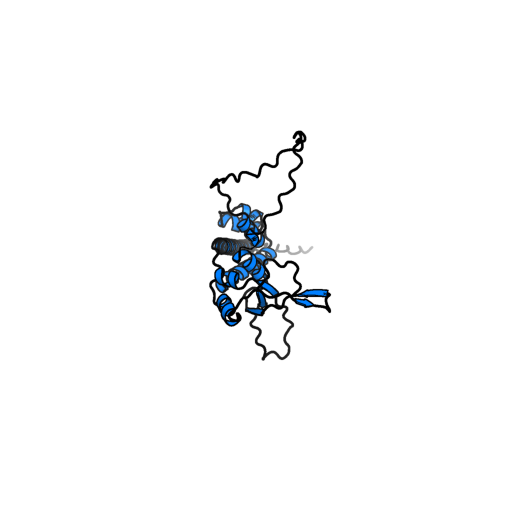1 203 ? -5.416 -8.905 2.657 1.00 95.69 203 PRO A CA 1
ATOM 1561 C C . PRO A 1 203 ? -6.184 -9.968 1.858 1.00 95.69 203 PRO A C 1
ATOM 1563 O O . PRO A 1 203 ? -5.604 -10.728 1.093 1.00 95.69 203 PRO A O 1
ATOM 1566 N N . THR A 1 204 ? -7.501 -10.008 2.020 1.00 95.25 204 THR A N 1
ATOM 1567 C CA . THR A 1 204 ? -8.391 -10.960 1.326 1.00 95.25 204 THR A CA 1
ATOM 1568 C C . THR A 1 204 ? -8.821 -10.485 -0.063 1.00 95.25 204 THR A C 1
ATOM 1570 O O . THR A 1 204 ? -9.286 -11.289 -0.866 1.00 95.25 204 THR A O 1
ATOM 1573 N N . ASP A 1 205 ? -8.689 -9.186 -0.350 1.00 94.38 205 ASP A N 1
A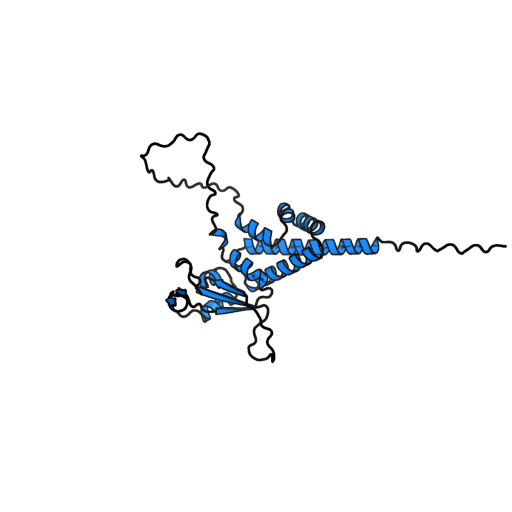TOM 1574 C CA . ASP A 1 205 ? -9.062 -8.600 -1.639 1.00 94.38 205 ASP A CA 1
ATOM 1575 C C . ASP A 1 205 ? -8.010 -8.945 -2.709 1.00 94.38 205 ASP A C 1
ATOM 1577 O O . ASP A 1 205 ? -6.890 -8.423 -2.700 1.00 94.38 205 ASP A O 1
ATOM 1581 N N . THR A 1 206 ? -8.374 -9.850 -3.621 1.00 94.94 206 THR A N 1
ATOM 1582 C CA . THR A 1 206 ? -7.500 -10.334 -4.697 1.00 94.94 206 THR A CA 1
ATOM 1583 C C . THR A 1 206 ? -7.125 -9.238 -5.683 1.00 94.94 206 THR A C 1
ATOM 1585 O O . THR A 1 206 ? -6.008 -9.259 -6.192 1.00 94.94 206 THR A O 1
ATOM 1588 N N . ASP A 1 207 ? -7.992 -8.246 -5.900 1.00 93.50 207 ASP A N 1
ATOM 1589 C CA . ASP A 1 207 ? -7.724 -7.164 -6.850 1.00 93.50 207 ASP A CA 1
ATOM 1590 C C . ASP A 1 207 ? -6.585 -6.276 -6.333 1.00 93.50 207 ASP A C 1
ATOM 1592 O O . ASP A 1 207 ? -5.676 -5.909 -7.078 1.00 93.50 207 ASP A O 1
ATOM 1596 N N . VAL A 1 208 ? -6.581 -5.984 -5.027 1.00 95.00 208 VAL A N 1
ATOM 1597 C CA . VAL A 1 208 ? -5.504 -5.224 -4.369 1.00 95.00 208 VAL A CA 1
ATOM 1598 C C . VAL A 1 208 ? -4.172 -5.968 -4.473 1.00 95.00 208 VAL A C 1
ATOM 1600 O O . VAL A 1 208 ? -3.145 -5.355 -4.781 1.00 95.00 208 VAL A O 1
ATOM 1603 N N . ILE A 1 209 ? -4.186 -7.285 -4.243 1.00 96.12 209 ILE A N 1
ATOM 1604 C CA . ILE A 1 209 ? -2.995 -8.136 -4.369 1.00 96.12 209 ILE A CA 1
ATOM 1605 C C . ILE A 1 209 ? -2.481 -8.119 -5.810 1.00 96.12 209 ILE A C 1
ATOM 1607 O O . ILE A 1 209 ? -1.282 -7.939 -6.035 1.00 96.12 209 ILE A O 1
ATOM 1611 N N . ASP A 1 210 ? -3.375 -8.297 -6.779 1.00 95.81 210 ASP A N 1
ATOM 1612 C CA . ASP A 1 210 ? -3.019 -8.420 -8.186 1.00 95.81 210 ASP A CA 1
ATOM 1613 C C . ASP A 1 210 ? -2.435 -7.118 -8.741 1.00 95.81 210 ASP A C 1
ATOM 1615 O O . ASP A 1 210 ? -1.373 -7.166 -9.368 1.00 95.81 210 ASP A O 1
ATOM 1619 N N . ILE A 1 211 ? -3.033 -5.953 -8.455 1.00 96.06 211 ILE A N 1
ATOM 1620 C CA . ILE A 1 211 ? -2.462 -4.663 -8.882 1.00 96.06 211 ILE A CA 1
ATOM 1621 C C . ILE A 1 211 ? -1.079 -4.463 -8.271 1.00 96.06 211 ILE A C 1
ATOM 1623 O O . ILE A 1 211 ? -0.141 -4.115 -8.986 1.00 96.06 211 ILE A O 1
ATOM 1627 N N . ALA A 1 212 ? -0.929 -4.670 -6.959 1.00 96.94 212 ALA A N 1
ATOM 1628 C CA . ALA A 1 212 ? 0.346 -4.437 -6.290 1.00 96.94 212 ALA A CA 1
ATOM 1629 C C . ALA A 1 212 ? 1.442 -5.369 -6.822 1.00 96.94 212 ALA A C 1
ATOM 1631 O O . ALA A 1 212 ? 2.576 -4.932 -7.029 1.00 96.94 212 ALA A O 1
ATOM 1632 N N . ARG A 1 213 ? 1.097 -6.630 -7.114 1.00 97.31 213 ARG A N 1
ATOM 1633 C CA . ARG A 1 213 ? 1.998 -7.593 -7.761 1.00 97.31 213 ARG A CA 1
ATOM 1634 C C . ARG A 1 213 ? 2.419 -7.120 -9.150 1.00 97.31 213 ARG A C 1
ATOM 1636 O O . ARG A 1 213 ? 3.601 -7.191 -9.482 1.00 97.31 213 ARG A O 1
ATOM 1643 N N . ILE A 1 214 ? 1.470 -6.654 -9.962 1.00 97.50 214 ILE A N 1
ATOM 1644 C CA . ILE A 1 214 ? 1.742 -6.155 -11.317 1.00 97.50 214 ILE A CA 1
ATOM 1645 C C . ILE A 1 214 ? 2.632 -4.916 -11.250 1.00 97.50 214 ILE A C 1
ATOM 1647 O O . ILE A 1 214 ? 3.674 -4.896 -11.899 1.00 97.50 214 ILE A O 1
ATOM 1651 N N . ALA A 1 215 ? 2.285 -3.933 -10.418 1.00 98.00 215 ALA A N 1
ATOM 1652 C CA . ALA A 1 215 ? 3.074 -2.720 -10.239 1.00 98.00 215 ALA A CA 1
ATOM 1653 C C . ALA A 1 215 ? 4.504 -3.032 -9.788 1.00 98.00 215 ALA A C 1
ATOM 1655 O O . ALA A 1 215 ? 5.459 -2.532 -10.378 1.00 98.00 215 ALA A O 1
ATOM 1656 N N . TRP A 1 216 ? 4.669 -3.929 -8.812 1.00 98.00 216 TRP A N 1
ATOM 1657 C CA . TRP A 1 216 ? 5.987 -4.378 -8.373 1.00 98.00 216 TRP A CA 1
ATOM 1658 C C . TRP A 1 216 ? 6.800 -5.014 -9.509 1.00 98.00 216 TRP A C 1
ATOM 1660 O O . TRP A 1 216 ? 7.964 -4.657 -9.705 1.00 98.00 216 TRP A O 1
ATOM 1670 N N . ASN A 1 217 ? 6.199 -5.921 -10.282 1.00 98.06 217 ASN A N 1
ATOM 1671 C CA . ASN A 1 217 ? 6.880 -6.584 -11.394 1.00 98.06 217 ASN A CA 1
ATOM 1672 C C . ASN A 1 217 ? 7.271 -5.598 -12.503 1.00 98.06 217 ASN A C 1
ATOM 1674 O O . ASN A 1 217 ? 8.409 -5.639 -12.966 1.00 98.06 217 ASN A O 1
ATOM 1678 N N . VAL A 1 218 ? 6.367 -4.688 -12.880 1.00 98.50 218 VAL A N 1
ATOM 1679 C CA . VAL A 1 218 ? 6.614 -3.644 -13.888 1.00 98.50 218 VAL A CA 1
ATOM 1680 C C . VAL A 1 218 ? 7.764 -2.735 -13.453 1.00 98.50 218 VAL A C 1
ATOM 1682 O O . VAL A 1 218 ? 8.705 -2.527 -14.217 1.00 98.50 218 VAL A O 1
ATOM 1685 N N . THR A 1 219 ? 7.752 -2.243 -12.210 1.00 98.38 219 THR A N 1
ATOM 1686 C CA . THR A 1 219 ? 8.824 -1.374 -11.701 1.00 98.38 219 THR A CA 1
ATOM 1687 C C . THR A 1 219 ? 10.165 -2.104 -11.606 1.00 98.38 219 THR A C 1
ATOM 1689 O O . THR A 1 219 ? 11.209 -1.541 -11.947 1.00 98.38 219 THR A O 1
ATOM 1692 N N . LYS A 1 220 ? 10.157 -3.37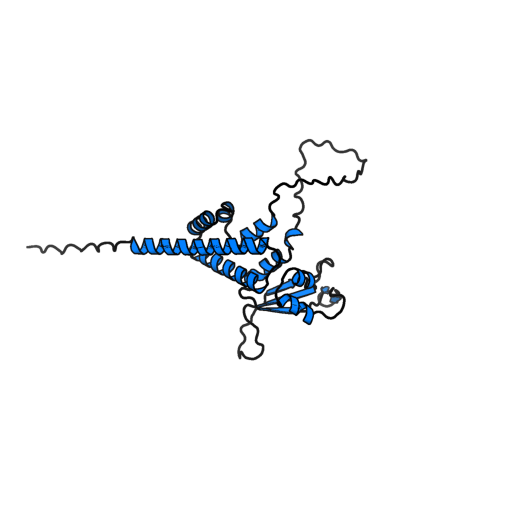2 -11.179 1.00 98.00 220 LYS A N 1
ATOM 1693 C CA . LYS A 1 220 ? 11.361 -4.209 -11.121 1.00 98.00 220 LYS A CA 1
ATOM 1694 C C . LYS A 1 220 ? 11.966 -4.421 -12.512 1.00 98.00 220 LYS A C 1
ATOM 1696 O O . LYS A 1 220 ? 13.183 -4.304 -12.661 1.00 98.00 220 LYS A O 1
ATOM 1701 N N . GLU A 1 221 ? 11.137 -4.711 -13.510 1.00 98.50 221 GLU A N 1
ATOM 1702 C CA . GLU A 1 221 ? 11.579 -4.924 -14.890 1.00 98.50 221 GLU A CA 1
ATOM 1703 C C . GLU A 1 221 ? 12.109 -3.630 -15.517 1.00 98.50 221 GLU A C 1
ATOM 1705 O O . GLU A 1 221 ? 13.201 -3.617 -16.084 1.00 98.50 221 GLU A O 1
ATOM 1710 N N . ALA A 1 222 ? 11.416 -2.506 -15.319 1.00 98.31 222 ALA A N 1
ATOM 1711 C CA . ALA A 1 222 ? 11.875 -1.194 -15.772 1.00 98.31 222 ALA A CA 1
ATOM 1712 C C . ALA A 1 222 ? 13.265 -0.842 -15.208 1.00 98.31 222 ALA A C 1
ATOM 1714 O O . ALA A 1 222 ? 14.140 -0.362 -15.933 1.00 98.31 222 ALA A O 1
ATOM 1715 N N . ARG A 1 223 ? 13.515 -1.146 -13.926 1.00 97.75 223 ARG A N 1
ATOM 1716 C CA . ARG A 1 223 ? 14.828 -0.947 -13.286 1.00 97.75 223 ARG A CA 1
ATOM 1717 C C . ARG A 1 223 ? 15.911 -1.818 -13.921 1.00 97.75 223 ARG A C 1
ATOM 1719 O O . ARG A 1 223 ? 17.044 -1.363 -14.120 1.00 97.75 223 ARG A O 1
ATOM 1726 N N . TRP A 1 224 ? 15.579 -3.063 -14.248 1.00 97.69 224 TRP A N 1
ATOM 1727 C CA . TRP A 1 224 ? 16.495 -3.964 -14.941 1.00 97.69 224 TRP A CA 1
ATOM 1728 C C . TRP A 1 224 ? 16.834 -3.456 -16.350 1.00 97.69 224 TRP A C 1
ATOM 1730 O O . TRP A 1 224 ? 18.017 -3.379 -16.693 1.00 97.69 224 TRP A O 1
ATOM 1740 N N . LEU A 1 225 ? 15.837 -3.014 -17.125 1.00 97.69 225 LEU A N 1
ATOM 1741 C CA . LEU A 1 225 ? 16.036 -2.398 -18.443 1.00 97.69 225 LEU A CA 1
ATOM 1742 C C . LEU A 1 225 ? 16.958 -1.174 -18.364 1.00 97.69 225 LEU A C 1
ATOM 1744 O O . LEU A 1 225 ? 17.931 -1.085 -19.116 1.00 97.69 225 LEU A O 1
ATOM 1748 N N . GLN A 1 226 ? 16.726 -0.272 -17.408 1.00 95.69 226 GLN A N 1
ATOM 1749 C CA . GLN A 1 226 ? 17.544 0.933 -17.241 1.00 95.69 226 GLN A CA 1
ATOM 1750 C C . GLN A 1 226 ? 19.007 0.604 -16.900 1.00 95.69 226 GLN A C 1
ATOM 1752 O O . GLN A 1 226 ? 19.933 1.259 -17.386 1.00 95.69 226 GLN A O 1
ATOM 1757 N N . SER A 1 227 ? 19.226 -0.444 -16.101 1.00 94.94 227 SER A N 1
ATOM 1758 C CA . SER A 1 227 ? 20.567 -0.924 -15.749 1.00 94.94 227 SER A CA 1
ATOM 1759 C C . SER A 1 227 ? 21.298 -1.450 -16.988 1.00 94.94 227 SER A C 1
ATOM 1761 O O . SER A 1 227 ? 22.445 -1.076 -17.237 1.00 94.94 227 SER A O 1
ATOM 1763 N N . ARG A 1 228 ? 20.601 -2.218 -17.836 1.00 95.50 228 ARG A N 1
ATOM 1764 C CA . ARG A 1 228 ? 21.141 -2.700 -19.116 1.00 95.50 228 ARG A CA 1
ATOM 1765 C C . ARG A 1 228 ? 21.492 -1.562 -20.068 1.00 95.50 228 ARG A C 1
ATOM 1767 O O . ARG A 1 228 ? 22.572 -1.591 -20.654 1.00 95.50 228 ARG A O 1
ATOM 1774 N N . TYR A 1 229 ? 20.636 -0.550 -20.211 1.00 93.25 229 TYR A N 1
ATOM 1775 C CA . TYR A 1 229 ? 20.929 0.601 -21.074 1.00 93.25 229 TYR A CA 1
ATOM 1776 C C . TYR A 1 229 ? 22.201 1.342 -20.641 1.00 93.25 229 TYR A C 1
ATOM 1778 O O . TYR A 1 229 ? 23.039 1.666 -21.483 1.00 93.25 229 TYR A O 1
ATOM 1786 N N . ARG A 1 230 ? 22.410 1.526 -19.331 1.00 90.81 230 ARG A N 1
ATOM 1787 C CA . ARG A 1 230 ? 23.634 2.145 -18.793 1.00 90.81 230 ARG A CA 1
ATOM 1788 C C . ARG A 1 230 ? 24.884 1.300 -19.026 1.00 90.81 230 ARG A C 1
ATOM 1790 O O . ARG A 1 230 ? 25.948 1.839 -19.333 1.00 90.81 230 ARG A O 1
ATOM 1797 N N . GLU A 1 231 ? 24.782 -0.021 -18.915 1.00 92.00 231 GLU A N 1
ATOM 1798 C CA . GLU A 1 231 ? 25.894 -0.916 -19.255 1.00 92.00 231 GLU A CA 1
ATOM 1799 C C . GLU A 1 231 ? 26.273 -0.812 -20.739 1.00 92.00 231 GLU A C 1
ATOM 1801 O O . GLU A 1 231 ? 27.456 -0.803 -21.083 1.00 92.00 231 GLU A O 1
ATOM 1806 N N . PHE A 1 232 ? 25.289 -0.678 -21.630 1.00 91.31 232 PHE A N 1
ATOM 1807 C CA . PHE A 1 232 ? 25.560 -0.464 -23.050 1.00 91.31 232 PHE A CA 1
ATOM 1808 C C . PHE A 1 232 ? 26.169 0.910 -23.328 1.00 91.31 232 PHE A C 1
ATOM 1810 O O . PHE A 1 232 ? 27.100 0.995 -24.124 1.00 91.31 232 PHE A O 1
ATOM 1817 N N . GLU A 1 233 ? 25.717 1.969 -22.659 1.00 89.81 233 GLU A N 1
ATOM 1818 C CA . GLU A 1 233 ? 26.280 3.313 -22.828 1.00 89.81 233 GLU A CA 1
ATOM 1819 C C . GLU A 1 233 ? 27.738 3.393 -22.344 1.00 89.81 233 GLU A C 1
ATOM 1821 O O . GLU A 1 233 ? 28.600 3.962 -23.020 1.00 89.81 233 GLU A O 1
ATOM 1826 N N . THR A 1 234 ? 28.046 2.754 -21.212 1.00 90.12 234 THR A N 1
ATOM 1827 C CA . THR A 1 234 ? 29.411 2.709 -20.662 1.00 90.12 234 THR A CA 1
ATOM 1828 C C . THR A 1 234 ? 30.364 1.889 -21.532 1.00 90.12 234 THR A C 1
ATOM 1830 O O . THR A 1 234 ? 31.521 2.274 -21.686 1.00 90.12 234 THR A O 1
ATOM 1833 N N . ARG A 1 235 ? 29.893 0.801 -22.158 1.00 88.56 235 ARG A N 1
ATOM 1834 C CA . ARG A 1 235 ? 30.685 0.000 -23.115 1.00 88.56 235 ARG A CA 1
ATOM 1835 C C . ARG A 1 235 ? 30.767 0.628 -24.512 1.00 88.56 235 ARG A C 1
ATOM 1837 O O . ARG A 1 235 ? 31.759 0.435 -25.210 1.00 88.56 235 ARG A O 1
ATOM 1844 N N . GLY A 1 236 ? 29.724 1.344 -24.931 1.00 79.25 236 GLY A N 1
ATOM 1845 C CA . GLY A 1 236 ? 29.584 1.967 -26.250 1.00 79.25 236 GLY A CA 1
ATOM 1846 C C . GLY A 1 236 ? 30.324 3.298 -26.391 1.00 79.25 236 GLY A C 1
ATOM 1847 O O . GLY A 1 236 ? 30.731 3.651 -27.501 1.00 79.25 236 GLY A O 1
ATOM 1848 N N . ARG A 1 237 ? 30.601 4.000 -25.282 1.00 63.41 237 ARG A N 1
ATOM 1849 C CA . ARG A 1 237 ? 31.658 5.019 -25.240 1.00 63.41 237 ARG A CA 1
ATOM 1850 C C . ARG A 1 237 ? 33.010 4.326 -25.402 1.00 63.41 237 ARG A C 1
ATOM 1852 O O . ARG A 1 237 ? 33.715 4.064 -24.429 1.00 63.41 237 ARG A O 1
ATOM 1859 N N . ARG A 1 238 ? 33.397 4.052 -26.655 1.00 57.91 238 ARG A N 1
ATOM 1860 C CA . ARG A 1 238 ? 34.810 3.849 -27.002 1.00 57.91 238 ARG A CA 1
ATOM 1861 C C . ARG A 1 238 ? 35.600 4.967 -26.314 1.00 57.91 238 ARG A C 1
ATOM 1863 O O . ARG A 1 238 ? 35.167 6.116 -26.433 1.00 57.91 238 ARG A O 1
ATOM 1870 N N . PRO A 1 239 ? 36.710 4.675 -25.612 1.00 53.09 239 PRO A N 1
ATOM 1871 C CA . PRO A 1 239 ? 37.582 5.729 -25.126 1.00 53.09 239 PRO A CA 1
ATOM 1872 C C . PRO A 1 239 ? 37.913 6.590 -26.335 1.00 53.09 239 PRO A C 1
ATOM 1874 O O . PRO A 1 239 ? 38.492 6.094 -27.306 1.00 53.09 239 PRO A O 1
ATOM 1877 N N . SER A 1 240 ? 37.440 7.838 -26.319 1.00 55.44 240 SER A N 1
ATOM 1878 C CA . SER A 1 240 ? 37.826 8.841 -27.294 1.00 55.44 240 SER A CA 1
ATOM 1879 C C . SER A 1 240 ? 39.335 8.759 -27.353 1.00 55.44 240 SER A C 1
ATOM 1881 O O . SER A 1 240 ? 39.990 8.984 -26.334 1.00 55.44 240 SER A O 1
ATOM 1883 N N . ILE A 1 241 ? 39.859 8.312 -28.496 1.00 56.44 241 ILE A N 1
ATOM 1884 C CA . ILE A 1 241 ? 41.287 8.300 -28.774 1.00 56.44 241 ILE A CA 1
ATOM 1885 C C . ILE A 1 241 ? 41.744 9.693 -28.376 1.00 56.44 241 ILE A C 1
ATOM 1887 O O . ILE A 1 241 ? 41.320 10.675 -28.985 1.00 56.44 241 ILE A O 1
ATOM 1891 N N . VAL A 1 242 ? 42.485 9.771 -27.269 1.00 58.03 242 VAL A N 1
ATOM 1892 C CA . VAL A 1 242 ? 43.121 10.999 -26.821 1.00 58.03 242 VAL A CA 1
ATOM 1893 C C . VAL A 1 242 ? 43.866 11.474 -28.048 1.00 58.03 242 VAL A C 1
ATOM 1895 O O . VAL A 1 242 ? 44.752 10.770 -28.531 1.00 58.03 242 VAL A O 1
ATOM 1898 N N . SER A 1 243 ? 43.399 12.584 -28.619 1.00 58.69 243 SER A N 1
ATOM 1899 C CA . SER A 1 243 ? 44.034 13.242 -29.746 1.00 58.69 243 SER A CA 1
ATOM 1900 C C . SER A 1 243 ? 45.479 13.453 -29.333 1.00 58.69 243 SER A C 1
ATOM 1902 O O . SER A 1 243 ? 45.763 14.328 -28.516 1.00 58.69 243 SER A O 1
ATOM 1904 N N . VAL A 1 244 ? 46.365 12.580 -29.812 1.00 62.78 244 VAL A N 1
ATOM 1905 C CA . VAL A 1 244 ? 47.799 12.662 -29.578 1.00 62.78 244 VAL A CA 1
ATOM 1906 C C . VAL A 1 244 ? 48.195 14.012 -30.141 1.00 62.78 244 VAL A C 1
ATOM 1908 O O . VAL A 1 244 ? 48.142 14.223 -31.351 1.00 62.78 244 VAL A O 1
ATOM 1911 N N . ALA A 1 245 ? 48.466 14.960 -29.247 1.00 64.38 245 ALA A N 1
ATOM 1912 C CA . ALA A 1 245 ? 48.927 16.279 -29.621 1.00 64.38 245 ALA A CA 1
ATOM 1913 C C . ALA A 1 245 ? 50.170 16.097 -30.495 1.00 64.38 245 ALA A C 1
ATOM 1915 O O . ALA A 1 245 ? 51.156 15.496 -30.063 1.00 64.38 245 ALA A O 1
ATOM 1916 N N . SER A 1 246 ? 50.093 16.560 -31.742 1.00 67.00 246 SER A N 1
ATOM 1917 C CA . SER A 1 246 ? 51.230 16.558 -32.654 1.00 67.00 246 SER A CA 1
ATOM 1918 C C . SER A 1 246 ? 52.402 17.289 -31.990 1.00 67.00 246 SER A C 1
ATOM 1920 O O . SER A 1 246 ? 52.198 18.378 -31.443 1.00 67.00 246 SER A O 1
ATOM 1922 N N . PRO A 1 247 ? 53.620 16.720 -32.006 1.00 70.06 247 PRO A N 1
ATOM 1923 C CA . PRO A 1 247 ? 54.773 17.358 -31.390 1.00 70.06 247 PRO A CA 1
ATOM 1924 C C . PRO A 1 247 ? 55.098 18.685 -32.098 1.00 70.06 247 PRO A C 1
ATOM 1926 O O . PRO A 1 247 ? 54.925 18.790 -33.317 1.00 70.06 247 PRO A O 1
ATOM 1929 N N . PRO A 1 248 ? 55.574 19.706 -31.362 1.00 71.00 248 PRO A N 1
ATOM 1930 C CA . PRO A 1 248 ? 55.924 20.993 -31.946 1.00 71.00 248 PRO A CA 1
ATOM 1931 C C . PRO A 1 248 ? 57.127 20.851 -32.890 1.00 71.00 248 PRO A C 1
ATOM 1933 O O . PRO A 1 248 ? 58.193 20.376 -32.500 1.00 71.00 248 PRO A O 1
ATOM 1936 N N . LEU A 1 249 ? 56.948 21.287 -34.139 1.00 73.19 249 LEU A N 1
ATOM 1937 C CA . LEU A 1 249 ? 58.015 21.450 -35.127 1.00 73.19 249 LEU A CA 1
ATOM 1938 C C . LEU A 1 249 ? 59.017 22.504 -34.636 1.00 73.19 249 LEU A C 1
ATOM 1940 O O . LEU A 1 249 ? 58.656 23.660 -34.421 1.00 73.19 249 LEU A O 1
ATOM 1944 N N . SER A 1 250 ? 60.277 22.106 -34.465 1.00 67.12 250 SER A N 1
ATOM 1945 C CA . SER A 1 250 ? 61.373 23.022 -34.138 1.00 67.12 250 SER A CA 1
ATOM 1946 C C . SER A 1 250 ? 61.752 23.886 -35.354 1.00 67.12 250 SER A C 1
ATOM 1948 O O . SER A 1 250 ? 61.910 23.336 -36.447 1.00 67.12 250 SER A O 1
ATOM 1950 N N . PRO A 1 251 ? 61.935 25.211 -35.195 1.00 76.50 251 PRO A N 1
ATOM 1951 C CA . PRO A 1 251 ? 62.460 26.070 -36.252 1.00 76.50 251 PRO A CA 1
ATOM 1952 C C . PRO A 1 251 ? 63.983 25.904 -36.397 1.00 76.50 251 PRO A C 1
ATOM 1954 O O . PRO A 1 251 ? 64.691 25.742 -35.401 1.00 76.50 251 PRO A O 1
ATOM 1957 N N . ARG A 1 252 ? 64.455 25.916 -37.650 1.00 69.06 252 ARG A N 1
ATOM 1958 C CA . ARG A 1 252 ? 65.874 25.986 -38.038 1.00 69.06 252 ARG A CA 1
ATOM 1959 C C . ARG A 1 252 ? 66.373 27.423 -38.040 1.00 69.06 252 ARG A C 1
ATOM 1961 O O . ARG A 1 252 ? 65.559 28.306 -38.389 1.00 69.06 252 ARG A O 1
#